Protein AF-A0A7J4K7Z0-F1 (afdb_monomer)

Foldseek 3Di:
DDPPVQLVVCCVVCVVLVRHSVNSVVQCVVLVVVVPRPVPQDPVNVVSSVVSVCCVSPPDAAALEDLLDPPSVVVQVVVCVVCVPHHYFYAYPPLQVLVVVCVVVVQWADDAFALDIHGRDDDDPVNCVSNVSCNPRPSVPRVHRRPVVNVCCCQCPRVVDDWDQDADPVACADPVRDRSPDIDD

Sequence (185 aa):
MEKQEAHKAIAKQLSGLGVDEDMAKHVISNLHLDKKILTEWTKDDLLAVARTLRIKTKPMMIAANKTDVPGAEKNVARIKEKYPHYHIVPCSAVSELSLREAAKHGFIEYVPGEKEFKEMKEFNEKQKAGLGYIRTHVLERFGSTGVQDVINHAVFELLKYKPIYPGGVGKLEDSNGNVIPDCFL

Mean predicted aligned error: 6.23 Å

Structure (mmCIF, N/CA/C/O backbone):
data_AF-A0A7J4K7Z0-F1
#
_entry.id   AF-A0A7J4K7Z0-F1
#
loop_
_atom_site.group_PDB
_atom_site.id
_atom_site.type_symbol
_atom_site.label_atom_id
_atom_site.label_alt_id
_atom_site.label_comp_id
_atom_site.label_asym_id
_atom_site.label_entity_id
_atom_site.label_seq_id
_atom_site.pdbx_PDB_ins_code
_atom_site.Cartn_x
_atom_site.Cartn_y
_atom_site.Cartn_z
_atom_site.occupancy
_atom_site.B_iso_or_equiv
_atom_site.auth_seq_id
_atom_site.auth_comp_id
_atom_site.auth_asym_id
_atom_site.auth_atom_id
_atom_site.pdbx_PDB_model_num
ATOM 1 N N . MET A 1 1 ? 26.210 -11.583 -39.222 1.00 43.00 1 MET A N 1
ATOM 2 C CA . MET A 1 1 ? 26.054 -11.432 -37.761 1.00 43.00 1 MET A CA 1
ATOM 3 C C . MET A 1 1 ? 24.577 -11.516 -37.469 1.00 43.00 1 MET A C 1
ATOM 5 O O . MET A 1 1 ? 23.843 -10.665 -37.959 1.00 43.00 1 MET A O 1
ATOM 9 N N . GLU A 1 2 ? 24.133 -12.572 -36.790 1.00 40.62 2 GLU A N 1
ATOM 10 C CA . GLU A 1 2 ? 22.746 -12.668 -36.336 1.00 40.62 2 GLU A CA 1
ATOM 11 C C . GLU A 1 2 ? 22.381 -11.370 -35.614 1.00 40.62 2 GLU A C 1
ATOM 13 O O . GLU A 1 2 ? 23.095 -10.939 -34.706 1.00 40.62 2 GLU A O 1
ATOM 18 N N . LYS A 1 3 ? 21.274 -10.740 -36.018 1.00 51.81 3 LYS A N 1
ATOM 19 C CA . LYS A 1 3 ? 20.532 -9.853 -35.125 1.00 51.81 3 LYS A CA 1
ATOM 20 C C . LYS A 1 3 ? 20.114 -10.734 -33.951 1.00 51.81 3 LYS A C 1
ATOM 22 O O . LYS A 1 3 ? 19.028 -11.301 -33.972 1.00 51.81 3 LYS A O 1
ATOM 27 N N . GLN A 1 4 ? 20.988 -10.917 -32.964 1.00 56.59 4 GLN A N 1
ATOM 28 C CA . GLN A 1 4 ? 20.560 -11.437 -31.680 1.00 56.59 4 GLN A CA 1
ATOM 29 C C . GLN A 1 4 ? 19.513 -10.448 -31.200 1.00 56.59 4 GLN A C 1
ATOM 31 O O . GLN A 1 4 ? 19.791 -9.271 -30.965 1.00 56.59 4 GLN A O 1
ATOM 36 N N . GLU A 1 5 ? 18.273 -10.907 -31.215 1.00 79.88 5 GLU A N 1
ATOM 37 C CA . GLU A 1 5 ? 17.123 -10.103 -30.877 1.00 79.88 5 GLU A CA 1
ATOM 38 C C . GLU A 1 5 ? 17.254 -9.720 -29.403 1.00 79.88 5 GLU A C 1
ATOM 40 O O . GLU A 1 5 ? 16.952 -10.509 -28.514 1.00 79.88 5 GLU A O 1
ATOM 45 N N . ALA A 1 6 ? 17.774 -8.514 -29.151 1.00 85.88 6 ALA A N 1
ATOM 46 C CA . ALA A 1 6 ? 18.098 -7.988 -27.824 1.00 85.88 6 ALA A CA 1
ATOM 47 C C . ALA A 1 6 ? 16.979 -8.233 -26.801 1.00 85.88 6 ALA A C 1
ATOM 49 O O . ALA A 1 6 ? 17.234 -8.613 -25.661 1.00 85.88 6 ALA A O 1
ATOM 50 N N . HIS A 1 7 ? 15.731 -8.072 -27.247 1.00 89.88 7 HIS A N 1
ATOM 51 C CA . HIS A 1 7 ? 14.537 -8.316 -26.448 1.00 89.88 7 HIS A CA 1
ATOM 52 C C . HIS A 1 7 ? 14.422 -9.775 -25.976 1.00 89.88 7 HIS A C 1
ATOM 54 O O . HIS A 1 7 ? 14.119 -9.990 -24.808 1.00 89.88 7 HIS A O 1
ATOM 60 N N . LYS A 1 8 ? 14.743 -10.767 -26.818 1.00 91.88 8 LYS A N 1
ATOM 61 C CA . LYS A 1 8 ? 14.733 -12.193 -26.447 1.00 91.88 8 LYS A CA 1
ATOM 62 C C . LYS A 1 8 ? 15.806 -12.529 -25.427 1.00 91.88 8 LYS A C 1
ATOM 64 O O . LYS A 1 8 ? 15.542 -13.247 -24.467 1.00 91.88 8 LYS A O 1
ATOM 69 N N . ALA A 1 9 ? 17.015 -11.996 -25.607 1.00 91.38 9 ALA A N 1
ATOM 70 C CA . ALA A 1 9 ? 18.104 -12.206 -24.655 1.00 91.38 9 ALA A CA 1
ATOM 71 C C . ALA A 1 9 ? 17.759 -11.618 -23.276 1.00 91.38 9 ALA A C 1
ATOM 73 O O . ALA A 1 9 ? 17.891 -12.304 -22.262 1.00 91.38 9 ALA A O 1
ATOM 74 N N . ILE A 1 10 ? 17.244 -10.384 -23.250 1.00 91.81 10 ILE A N 1
ATOM 75 C CA . ILE A 1 10 ? 16.821 -9.699 -22.023 1.00 91.81 10 ILE A CA 1
ATOM 76 C C . ILE A 1 10 ? 15.657 -10.437 -21.355 1.00 91.81 10 ILE A C 1
ATOM 78 O O . ILE A 1 10 ? 15.725 -10.701 -20.157 1.00 91.81 10 ILE A O 1
ATOM 82 N N . ALA A 1 11 ? 14.621 -10.813 -22.108 1.00 94.38 11 ALA A N 1
ATOM 83 C CA . ALA A 1 11 ? 13.480 -11.551 -21.574 1.00 94.38 11 ALA A CA 1
ATOM 84 C C . ALA A 1 11 ? 13.899 -12.914 -21.015 1.00 94.38 11 ALA A C 1
ATOM 86 O O . ALA A 1 11 ? 13.534 -13.261 -19.898 1.00 94.38 11 ALA A O 1
ATOM 87 N N . LYS A 1 12 ? 14.756 -13.659 -21.723 1.00 94.75 12 LYS A N 1
ATOM 88 C CA . LYS A 1 12 ? 15.282 -14.936 -21.229 1.00 94.75 12 LYS A CA 1
ATOM 89 C C . LYS A 1 12 ? 16.049 -14.758 -19.918 1.00 94.75 12 LYS A C 1
ATOM 91 O O . LYS A 1 12 ? 15.799 -15.494 -18.965 1.00 94.75 12 LYS A O 1
ATOM 96 N N . GLN A 1 13 ? 16.949 -13.777 -19.855 1.00 93.75 13 GLN A N 1
ATOM 97 C CA . GLN A 1 13 ? 17.782 -13.527 -18.677 1.00 93.75 13 GLN A CA 1
ATOM 98 C C . GLN A 1 13 ? 16.982 -12.993 -17.479 1.00 93.75 13 GLN A C 1
ATOM 100 O O . GLN A 1 13 ? 17.310 -13.311 -16.338 1.00 93.75 13 GLN A O 1
ATOM 105 N N . LEU A 1 14 ? 15.936 -12.199 -17.721 1.00 94.31 14 LEU A N 1
ATOM 106 C CA . LEU A 1 14 ? 15.116 -11.563 -16.684 1.00 94.31 14 LEU A CA 1
ATOM 107 C C . LEU A 1 14 ? 13.740 -12.224 -16.506 1.00 94.31 14 LEU A C 1
ATOM 109 O O . LEU A 1 14 ? 12.884 -11.684 -15.804 1.00 94.31 14 LEU A O 1
ATOM 113 N N . SER A 1 15 ? 13.536 -13.407 -17.084 1.00 94.31 15 SER A N 1
ATOM 114 C CA . SER A 1 15 ? 12.294 -14.185 -16.982 1.00 94.31 15 SER A CA 1
ATOM 115 C C . SER A 1 15 ? 11.910 -14.463 -15.527 1.00 94.31 15 SER A C 1
ATOM 117 O O . SER A 1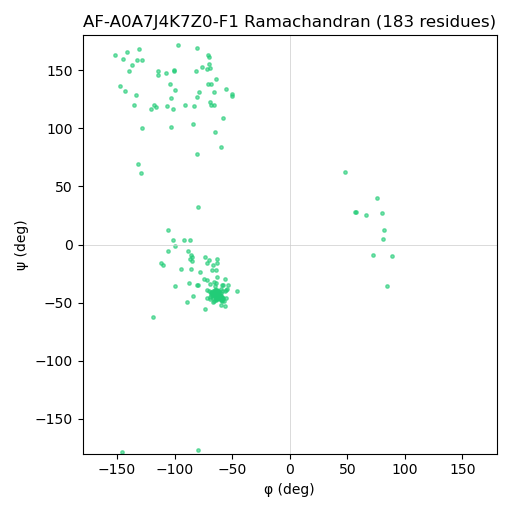 15 ? 10.757 -14.279 -15.144 1.00 94.31 15 SER A O 1
ATOM 119 N N . GLY A 1 16 ? 12.892 -14.773 -14.672 1.00 93.81 16 GLY A N 1
ATOM 120 C CA . GLY A 1 16 ? 12.694 -14.948 -13.226 1.00 93.81 16 GLY A CA 1
ATOM 121 C C . GLY A 1 16 ? 12.232 -13.686 -12.484 1.00 93.81 16 GLY A C 1
ATOM 122 O O . GLY A 1 16 ? 11.804 -13.765 -11.337 1.00 93.81 16 GLY A O 1
ATOM 123 N N . LEU A 1 17 ? 12.291 -12.516 -13.126 1.00 93.62 17 LEU A N 1
ATOM 124 C CA . LEU A 1 17 ? 11.774 -11.253 -12.599 1.00 93.62 17 LEU A CA 1
ATOM 125 C C . LEU A 1 17 ? 10.417 -10.867 -13.208 1.00 93.62 17 LEU A C 1
ATOM 127 O O . LEU A 1 17 ? 9.901 -9.799 -12.871 1.00 93.62 17 LEU A O 1
ATOM 131 N N . GLY A 1 18 ? 9.831 -11.721 -14.052 1.00 93.12 18 GLY A N 1
ATOM 132 C CA . GLY A 1 18 ? 8.556 -11.476 -14.728 1.00 93.12 18 GLY A CA 1
ATOM 133 C C . GLY A 1 18 ? 8.676 -10.577 -15.959 1.00 93.12 18 GLY A C 1
ATOM 134 O O . GLY A 1 18 ? 7.735 -9.857 -16.272 1.00 93.12 18 GLY A O 1
ATOM 135 N N . VAL A 1 19 ? 9.840 -10.558 -16.617 1.00 96.12 19 VAL A N 1
ATOM 136 C CA . VAL A 1 19 ? 10.020 -9.866 -17.902 1.00 96.12 19 VAL A CA 1
ATOM 137 C C . VAL A 1 19 ? 9.736 -10.843 -19.039 1.00 96.12 19 VAL A C 1
ATOM 139 O O . VAL A 1 19 ? 10.437 -11.844 -19.177 1.00 96.12 19 VAL A O 1
ATOM 142 N N . ASP A 1 20 ? 8.746 -10.526 -19.869 1.00 95.38 20 ASP A N 1
ATOM 143 C CA . ASP A 1 20 ? 8.463 -11.229 -21.123 1.00 95.38 20 ASP A CA 1
ATOM 144 C C . ASP A 1 20 ? 9.077 -10.511 -22.347 1.00 95.38 20 ASP A C 1
ATOM 146 O O . ASP A 1 20 ? 9.643 -9.413 -22.250 1.00 95.38 20 ASP A O 1
ATOM 150 N N . GLU A 1 21 ? 9.020 -11.167 -23.510 1.00 94.81 21 GLU A N 1
ATOM 151 C CA . GLU A 1 21 ? 9.599 -10.650 -24.758 1.00 94.81 21 GLU A CA 1
ATOM 152 C C . GLU A 1 21 ? 8.929 -9.351 -25.225 1.00 94.81 21 GLU A C 1
ATOM 154 O O . GLU A 1 21 ? 9.627 -8.430 -25.663 1.00 94.81 21 GLU A O 1
ATOM 159 N N . ASP A 1 22 ? 7.606 -9.243 -25.087 1.00 94.94 22 ASP A N 1
ATOM 160 C CA . ASP A 1 22 ? 6.839 -8.067 -25.504 1.00 94.94 22 ASP A CA 1
ATOM 161 C C . ASP A 1 22 ? 7.170 -6.850 -24.640 1.00 94.94 22 ASP A C 1
ATOM 163 O O . ASP A 1 22 ? 7.375 -5.745 -25.152 1.00 94.94 22 ASP A O 1
ATOM 167 N N . MET A 1 23 ? 7.317 -7.045 -23.330 1.00 94.69 23 MET A N 1
ATOM 168 C CA . MET A 1 23 ? 7.743 -6.023 -22.387 1.00 94.69 23 MET A CA 1
ATOM 169 C C . MET A 1 23 ? 9.159 -5.548 -22.702 1.00 94.69 23 MET A C 1
ATOM 171 O O . MET A 1 23 ? 9.393 -4.337 -22.765 1.00 94.69 23 MET A O 1
ATOM 175 N N . ALA A 1 24 ? 10.097 -6.472 -22.930 1.00 94.12 24 ALA A N 1
ATOM 176 C CA . ALA A 1 24 ? 11.465 -6.126 -23.302 1.00 94.12 24 ALA A CA 1
ATOM 177 C C . ALA A 1 24 ? 11.490 -5.328 -24.615 1.00 94.12 24 ALA A C 1
ATOM 179 O O . ALA A 1 24 ? 12.119 -4.272 -24.687 1.00 94.12 24 ALA A O 1
ATOM 180 N N . LYS A 1 25 ? 10.738 -5.767 -25.629 1.00 94.06 25 LYS A N 1
ATOM 181 C CA . LYS A 1 25 ? 10.613 -5.079 -26.918 1.00 94.06 25 LYS A CA 1
ATOM 182 C C . LYS A 1 25 ? 10.025 -3.674 -26.769 1.00 94.06 25 LYS A C 1
ATOM 184 O O . LYS A 1 25 ? 10.582 -2.721 -27.318 1.00 94.06 25 LYS A O 1
ATOM 189 N N . HIS A 1 26 ? 8.959 -3.521 -25.984 1.00 94.62 26 HIS A N 1
ATOM 190 C CA . HIS A 1 26 ? 8.349 -2.221 -25.705 1.00 94.62 26 HIS A CA 1
ATOM 191 C C . HIS A 1 26 ? 9.313 -1.261 -25.008 1.00 94.62 26 HIS A C 1
ATOM 193 O O . HIS A 1 26 ? 9.385 -0.093 -25.382 1.00 94.62 26 HIS A O 1
ATOM 199 N N . VAL A 1 27 ? 10.067 -1.726 -24.007 1.00 94.69 27 VAL A N 1
ATOM 200 C CA . VAL A 1 27 ? 11.031 -0.874 -23.294 1.00 94.69 27 VAL A CA 1
ATOM 201 C C . VAL A 1 27 ? 12.154 -0.410 -24.220 1.00 94.69 27 VAL A C 1
ATOM 203 O O . VAL A 1 27 ? 12.483 0.773 -24.215 1.00 94.69 27 VAL A O 1
ATOM 206 N N . ILE A 1 28 ? 12.701 -1.304 -25.046 1.00 92.88 28 ILE A N 1
ATOM 207 C CA . ILE A 1 28 ? 13.755 -0.968 -26.017 1.00 92.88 28 ILE A CA 1
ATOM 208 C C . ILE A 1 28 ? 13.273 0.097 -27.005 1.00 92.88 28 ILE A C 1
ATOM 210 O O . ILE A 1 28 ? 13.978 1.077 -27.240 1.00 92.88 28 ILE A O 1
ATOM 214 N N . SER A 1 29 ? 12.064 -0.073 -27.546 1.00 92.75 29 SER A N 1
ATOM 215 C CA . SER A 1 29 ? 11.476 0.874 -28.498 1.00 92.75 29 SER A CA 1
ATOM 216 C C . SER A 1 29 ? 11.183 2.237 -27.858 1.00 92.75 29 SER A C 1
ATOM 218 O O . SER A 1 29 ? 11.529 3.272 -28.427 1.00 92.75 29 SER A O 1
ATOM 220 N N . ASN A 1 30 ? 10.637 2.252 -26.636 1.00 93.75 30 ASN A N 1
ATOM 221 C CA . ASN A 1 30 ? 10.354 3.484 -25.891 1.00 93.75 30 ASN A CA 1
ATOM 222 C C . ASN A 1 30 ? 11.620 4.285 -25.551 1.00 93.75 30 ASN A C 1
ATOM 224 O O . ASN A 1 30 ? 11.552 5.501 -25.410 1.00 93.75 30 ASN A O 1
ATOM 228 N N . LEU A 1 31 ? 12.764 3.612 -25.408 1.00 93.25 31 LEU A N 1
ATOM 229 C CA . LEU A 1 31 ? 14.067 4.241 -25.174 1.00 93.25 31 LEU A CA 1
ATOM 230 C C . LEU A 1 31 ? 14.835 4.527 -26.476 1.00 93.25 31 LEU A C 1
ATOM 232 O O . LEU A 1 31 ? 15.972 4.989 -26.422 1.00 93.25 31 LEU A O 1
ATOM 236 N N . HIS A 1 32 ? 14.232 4.259 -27.640 1.00 90.75 32 HIS A N 1
ATOM 237 C CA . HIS A 1 32 ? 14.831 4.432 -28.969 1.00 90.75 32 HIS A CA 1
ATOM 238 C C . HIS A 1 32 ? 16.148 3.664 -29.174 1.00 90.75 32 HIS A C 1
ATOM 240 O O . HIS A 1 32 ? 17.009 4.067 -29.961 1.00 90.75 32 HIS A O 1
ATOM 246 N N . LEU A 1 33 ? 16.315 2.551 -28.456 1.00 88.81 33 LEU A N 1
ATOM 247 C CA . LEU A 1 33 ? 17.506 1.703 -28.521 1.00 88.81 33 LEU A CA 1
ATOM 248 C C . LEU A 1 33 ? 17.448 0.681 -29.660 1.00 88.81 33 LEU A C 1
ATOM 250 O O . LEU A 1 33 ? 18.458 0.067 -29.987 1.00 88.81 33 LEU A O 1
ATOM 254 N N . ASP A 1 34 ? 16.286 0.531 -30.291 1.00 83.81 34 ASP A N 1
ATOM 255 C CA . ASP A 1 34 ? 16.061 -0.250 -31.509 1.00 83.81 34 ASP A CA 1
ATOM 256 C C . ASP A 1 34 ? 16.823 0.298 -32.726 1.00 83.81 34 ASP A C 1
ATOM 258 O O . ASP A 1 34 ? 17.095 -0.440 -33.673 1.00 83.81 34 ASP A O 1
ATOM 262 N N . LYS A 1 35 ? 17.195 1.583 -32.686 1.00 82.19 35 LYS A N 1
ATOM 263 C CA . LYS A 1 35 ? 17.982 2.262 -33.725 1.00 82.19 35 LYS A CA 1
ATOM 264 C C . LYS A 1 35 ? 19.494 2.073 -33.573 1.00 82.19 35 LYS A C 1
ATOM 266 O O . LYS A 1 35 ? 20.224 2.388 -34.508 1.00 82.19 35 LYS A O 1
ATOM 271 N N . LYS A 1 36 ? 19.953 1.591 -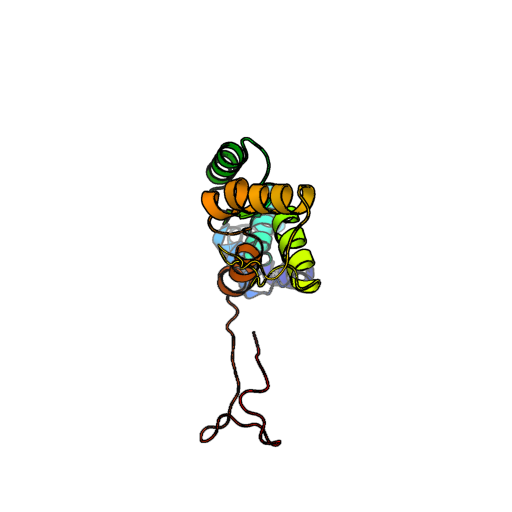32.415 1.00 80.75 36 LYS A N 1
ATOM 272 C CA . LYS A 1 36 ? 21.367 1.334 -32.112 1.00 80.75 36 LYS A CA 1
ATOM 273 C C . LYS A 1 36 ? 21.667 -0.154 -32.260 1.00 80.75 36 LYS A C 1
ATOM 275 O O . LYS A 1 36 ? 20.810 -0.996 -31.981 1.00 80.75 36 LYS A O 1
ATOM 280 N N . ILE A 1 37 ? 22.894 -0.505 -32.631 1.00 83.75 37 ILE A N 1
ATOM 281 C CA . ILE A 1 37 ? 23.337 -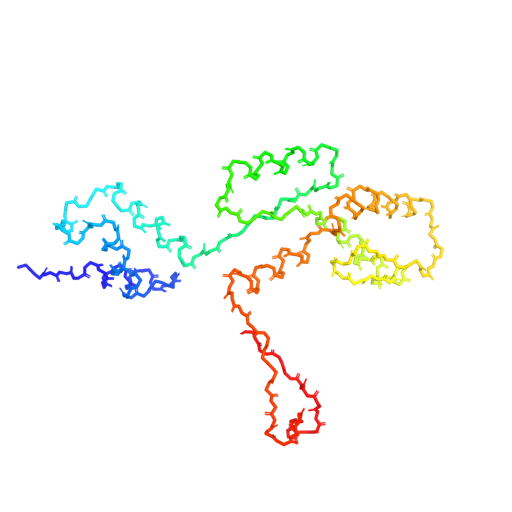1.900 -32.486 1.00 83.75 37 ILE A CA 1
ATOM 282 C C . ILE A 1 37 ? 23.654 -2.193 -31.014 1.00 83.75 37 ILE A C 1
ATOM 284 O O . ILE A 1 37 ? 24.025 -1.305 -30.253 1.00 83.75 37 ILE A O 1
ATOM 288 N N . LEU A 1 38 ? 23.520 -3.454 -30.596 1.00 81.44 38 LEU A N 1
ATOM 289 C CA . LEU A 1 38 ? 23.696 -3.868 -29.194 1.00 81.44 38 LEU A CA 1
ATOM 290 C C . LEU A 1 38 ? 25.034 -3.432 -28.574 1.00 81.44 38 LEU A C 1
ATOM 292 O O . LEU A 1 38 ? 25.091 -3.104 -27.395 1.00 81.44 38 LEU A O 1
ATOM 296 N N . THR A 1 39 ? 26.107 -3.407 -29.362 1.00 85.12 39 THR A N 1
ATOM 297 C CA . THR A 1 39 ? 27.449 -3.005 -28.913 1.00 85.12 39 THR A CA 1
ATOM 298 C C . THR A 1 39 ? 27.588 -1.504 -28.645 1.00 85.12 39 THR A C 1
ATOM 300 O O . THR A 1 39 ? 28.550 -1.099 -28.003 1.00 85.12 39 THR A O 1
ATOM 303 N N . GLU A 1 40 ? 26.653 -0.678 -29.120 1.00 88.56 40 GLU A N 1
ATOM 304 C CA . GLU A 1 40 ? 26.626 0.776 -28.885 1.00 88.56 40 GLU A CA 1
ATOM 305 C C . GLU A 1 40 ? 25.873 1.159 -27.607 1.00 88.56 40 GLU A C 1
ATOM 307 O O . GLU A 1 40 ? 25.828 2.335 -27.242 1.00 88.56 40 GLU A O 1
ATOM 312 N N . TRP A 1 41 ? 25.250 0.193 -26.929 1.00 91.62 41 TRP A N 1
ATOM 313 C CA . TRP A 1 41 ? 24.525 0.467 -25.698 1.00 91.62 41 TRP A CA 1
ATOM 314 C C . TRP A 1 41 ? 25.499 0.843 -24.589 1.00 91.62 41 TRP A C 1
ATOM 316 O O . TRP A 1 41 ? 26.379 0.077 -24.193 1.00 91.62 41 TRP A O 1
ATOM 326 N N . THR A 1 42 ? 25.312 2.043 -24.064 1.00 94.00 42 THR A N 1
ATOM 327 C CA . THR A 1 42 ? 26.105 2.560 -22.956 1.00 94.00 42 THR A CA 1
ATOM 328 C C . THR A 1 42 ? 25.607 2.004 -21.621 1.00 94.00 42 THR A C 1
ATOM 330 O O . THR A 1 42 ? 24.524 1.422 -21.512 1.00 94.00 42 THR A O 1
ATOM 333 N N . LYS A 1 43 ? 26.383 2.223 -20.553 1.00 95.00 43 LYS A N 1
ATOM 334 C CA . LYS A 1 43 ? 25.932 1.915 -19.186 1.00 95.00 43 LYS A CA 1
ATOM 335 C C . LYS A 1 43 ? 24.646 2.661 -18.822 1.00 95.00 43 LYS A C 1
ATOM 337 O O . LYS A 1 43 ? 23.810 2.096 -18.123 1.00 95.00 43 LYS A O 1
ATOM 342 N N . ASP A 1 44 ? 24.477 3.882 -19.321 1.00 95.69 44 ASP A N 1
ATOM 343 C CA . ASP A 1 44 ? 23.283 4.686 -19.069 1.00 95.69 44 ASP A CA 1
ATOM 344 C C . ASP A 1 44 ? 22.066 4.138 -19.821 1.00 95.69 44 ASP A C 1
ATOM 346 O O . ASP A 1 44 ? 20.981 4.055 -19.243 1.00 95.69 44 ASP A O 1
ATOM 350 N N . ASP A 1 45 ? 22.251 3.667 -21.060 1.00 94.00 45 ASP A N 1
ATOM 351 C CA . ASP A 1 45 ? 21.199 2.985 -21.827 1.00 94.00 45 ASP A CA 1
ATOM 352 C C . ASP A 1 45 ? 20.733 1.711 -21.095 1.00 94.00 45 ASP A C 1
ATOM 354 O O . ASP A 1 45 ? 19.536 1.495 -20.883 1.00 94.00 45 ASP A O 1
ATOM 358 N N . LEU A 1 46 ? 21.680 0.891 -20.624 1.00 93.31 46 LEU A N 1
ATOM 359 C CA . LEU A 1 46 ? 21.388 -0.319 -19.848 1.00 93.31 46 LEU A CA 1
ATOM 360 C C . LEU A 1 46 ? 20.685 -0.000 -18.523 1.00 93.31 46 LEU A C 1
ATOM 362 O O . LEU A 1 46 ? 19.731 -0.685 -18.144 1.00 93.31 46 LEU A O 1
ATOM 366 N N . LEU A 1 47 ? 21.117 1.052 -17.824 1.00 96.12 47 LEU A N 1
ATOM 367 C CA . LEU A 1 47 ? 20.485 1.502 -16.587 1.00 96.12 47 LEU A CA 1
ATOM 368 C C . LEU A 1 47 ? 19.055 1.998 -16.836 1.00 96.12 47 LEU A C 1
ATOM 370 O O . LEU A 1 47 ? 18.162 1.711 -16.035 1.00 96.12 47 LEU A O 1
ATOM 374 N N . ALA A 1 48 ? 18.812 2.700 -17.945 1.00 96.06 48 ALA A N 1
ATOM 375 C CA . ALA A 1 48 ? 17.481 3.149 -18.336 1.00 96.06 48 ALA A CA 1
ATOM 376 C C . ALA A 1 48 ? 16.548 1.963 -18.628 1.00 96.06 48 ALA A C 1
ATOM 378 O O . ALA A 1 48 ? 15.415 1.939 -18.131 1.00 96.06 48 ALA A O 1
ATOM 379 N N . VAL A 1 49 ? 17.031 0.943 -19.346 1.00 94.69 49 VAL A N 1
ATOM 380 C CA . VAL A 1 49 ? 16.290 -0.307 -19.591 1.00 94.69 49 VAL A CA 1
ATOM 381 C C . VAL A 1 49 ? 15.963 -1.001 -18.270 1.00 94.69 49 VAL A C 1
ATOM 383 O O . VAL A 1 49 ? 14.793 -1.276 -17.995 1.00 94.69 49 VAL A O 1
ATOM 386 N N . ALA A 1 50 ? 16.963 -1.213 -17.410 1.00 94.88 50 ALA A N 1
ATOM 387 C CA . ALA A 1 50 ? 16.784 -1.866 -16.116 1.00 94.88 50 ALA A CA 1
ATOM 388 C C . ALA A 1 50 ? 15.790 -1.110 -15.220 1.00 94.88 50 ALA A C 1
ATOM 390 O O . ALA A 1 50 ? 14.892 -1.711 -14.626 1.00 94.88 50 ALA A O 1
ATOM 391 N N . ARG A 1 51 ? 15.895 0.223 -15.154 1.00 95.12 51 ARG A N 1
ATOM 392 C CA . ARG A 1 51 ? 14.986 1.068 -14.371 1.00 95.12 51 ARG A CA 1
ATOM 393 C C . ARG A 1 51 ? 13.552 0.970 -14.884 1.00 95.12 51 ARG A C 1
ATOM 395 O O . ARG A 1 51 ? 12.637 0.857 -14.069 1.00 95.12 51 ARG A O 1
ATOM 402 N N . THR A 1 52 ? 13.362 0.989 -16.200 1.00 95.06 52 THR A N 1
ATOM 403 C CA . THR A 1 52 ? 12.035 0.932 -16.827 1.00 95.06 52 THR A CA 1
ATOM 404 C C . THR A 1 52 ? 11.383 -0.436 -16.632 1.00 95.06 52 THR A C 1
ATOM 406 O O . THR A 1 52 ? 10.224 -0.509 -16.219 1.00 95.06 52 THR A O 1
ATOM 409 N N . LEU A 1 53 ? 12.135 -1.523 -16.834 1.00 95.62 53 LEU A N 1
ATOM 410 C CA . LEU A 1 53 ? 11.661 -2.885 -16.571 1.00 95.62 53 LEU A CA 1
ATOM 411 C C . LEU A 1 53 ? 11.317 -3.088 -15.096 1.00 95.62 53 LEU A C 1
ATOM 413 O O . LEU A 1 53 ? 10.276 -3.662 -14.783 1.00 95.62 53 LEU A O 1
ATOM 417 N N . ARG A 1 54 ? 12.130 -2.561 -14.173 1.00 94.38 54 ARG A N 1
ATOM 418 C CA . ARG A 1 54 ? 11.838 -2.626 -12.737 1.00 94.38 54 ARG A CA 1
ATOM 419 C C . ARG A 1 54 ? 10.543 -1.898 -12.393 1.00 94.38 54 ARG A C 1
ATOM 421 O O . ARG A 1 54 ? 9.751 -2.444 -11.641 1.00 94.38 54 ARG A O 1
ATOM 428 N N . ILE A 1 55 ? 10.295 -0.701 -12.933 1.00 91.75 55 ILE A N 1
ATOM 429 C CA . ILE A 1 55 ? 9.037 0.032 -12.682 1.00 91.75 55 ILE A CA 1
ATOM 430 C C . ILE A 1 55 ? 7.822 -0.779 -13.154 1.00 91.75 55 ILE A C 1
ATOM 432 O O . ILE A 1 55 ? 6.822 -0.826 -12.446 1.00 91.75 55 ILE A O 1
ATOM 436 N N . LYS A 1 56 ? 7.916 -1.433 -14.319 1.00 91.12 56 LYS A N 1
ATOM 437 C CA . LYS A 1 56 ? 6.822 -2.240 -14.882 1.00 91.12 56 LYS A CA 1
ATOM 438 C C . LYS A 1 56 ? 6.583 -3.548 -14.128 1.00 91.12 56 LYS A C 1
ATOM 440 O O . LYS A 1 56 ? 5.444 -3.882 -13.840 1.00 91.12 56 LYS A O 1
ATOM 445 N N . THR A 1 57 ? 7.646 -4.284 -13.816 1.00 93.44 57 THR A N 1
ATOM 446 C CA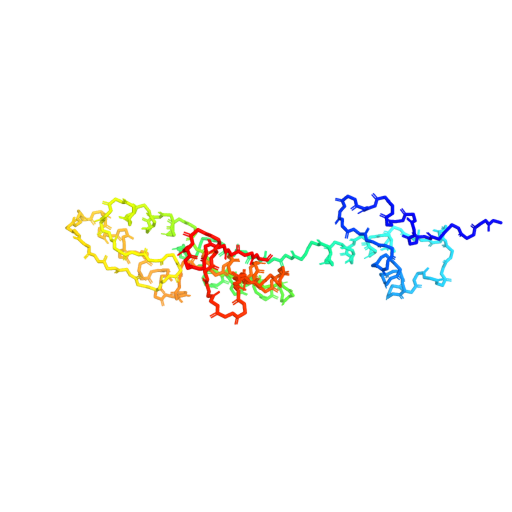 . THR A 1 57 ? 7.553 -5.623 -13.200 1.00 93.44 57 THR A CA 1
ATOM 447 C C . THR A 1 57 ? 7.450 -5.602 -11.681 1.00 93.44 57 THR A C 1
ATOM 449 O O . THR A 1 57 ? 7.074 -6.605 -11.073 1.00 93.44 57 THR A O 1
ATOM 452 N N . LYS A 1 58 ? 7.867 -4.503 -11.050 1.00 92.88 58 LYS A N 1
ATOM 453 C CA . LYS A 1 58 ? 7.858 -4.295 -9.600 1.00 92.88 58 LYS A CA 1
ATOM 454 C C . LYS A 1 58 ? 7.243 -2.927 -9.322 1.00 92.88 58 LYS A C 1
ATOM 456 O O . LYS A 1 58 ? 7.959 -1.992 -8.941 1.00 92.88 58 LYS A O 1
ATOM 461 N N . PRO A 1 59 ? 5.932 -2.777 -9.564 1.00 91.94 59 PRO A N 1
ATOM 462 C CA . PRO A 1 59 ? 5.241 -1.568 -9.169 1.00 91.94 59 PRO A CA 1
ATOM 463 C C . PRO A 1 59 ? 5.290 -1.481 -7.628 1.00 91.94 59 PRO A C 1
ATOM 465 O O . PRO A 1 59 ? 5.263 -2.495 -6.931 1.00 91.94 59 PRO A O 1
ATOM 468 N N . MET A 1 60 ? 5.450 -0.272 -7.083 1.00 93.50 60 MET A N 1
ATOM 469 C CA . MET A 1 60 ? 5.683 -0.054 -5.649 1.00 93.50 60 MET A CA 1
ATOM 470 C C . MET A 1 60 ? 4.863 1.119 -5.123 1.00 93.50 60 MET A C 1
ATOM 472 O O . MET A 1 60 ? 4.557 2.059 -5.855 1.00 93.50 60 MET A O 1
ATOM 476 N N . MET A 1 61 ? 4.588 1.083 -3.825 1.00 95.81 61 MET A N 1
ATOM 477 C CA . MET A 1 61 ? 4.038 2.190 -3.051 1.00 95.81 61 MET A CA 1
ATOM 478 C C . MET A 1 61 ? 4.862 2.394 -1.785 1.00 95.81 61 MET A C 1
ATOM 480 O O . MET A 1 61 ? 5.693 1.557 -1.427 1.00 95.81 61 MET A O 1
ATOM 484 N N . ILE A 1 62 ? 4.629 3.509 -1.103 1.00 96.94 62 ILE A N 1
ATOM 485 C CA . ILE A 1 62 ? 5.351 3.873 0.110 1.00 96.94 62 ILE A CA 1
ATOM 486 C C . ILE A 1 62 ? 4.368 3.910 1.278 1.00 96.94 62 ILE A C 1
ATOM 488 O O . ILE A 1 62 ? 3.453 4.729 1.316 1.00 96.94 62 ILE A O 1
ATOM 492 N N . ALA A 1 63 ? 4.610 3.054 2.264 1.00 97.75 63 ALA A N 1
ATOM 493 C CA . ALA A 1 63 ? 4.008 3.167 3.583 1.00 97.75 63 ALA A CA 1
ATOM 494 C C . ALA A 1 63 ? 4.850 4.143 4.423 1.00 97.75 63 ALA A C 1
ATOM 496 O O . ALA A 1 63 ? 5.954 3.812 4.862 1.00 97.75 63 ALA A O 1
ATOM 497 N N . ALA A 1 64 ? 4.364 5.369 4.613 1.00 97.25 64 ALA A N 1
ATOM 498 C CA . ALA A 1 64 ? 5.029 6.384 5.425 1.00 97.25 64 ALA A CA 1
ATOM 499 C C . ALA A 1 64 ? 4.737 6.129 6.912 1.00 97.25 64 ALA A C 1
ATOM 501 O O . ALA A 1 64 ? 3.877 6.772 7.510 1.00 97.25 64 ALA A O 1
ATOM 502 N N . ASN A 1 65 ? 5.444 5.142 7.468 1.00 97.69 65 ASN A N 1
ATOM 503 C CA . ASN A 1 65 ? 5.239 4.650 8.827 1.00 97.69 65 ASN A CA 1
ATOM 504 C C . ASN A 1 65 ? 5.686 5.657 9.908 1.00 97.69 65 ASN A C 1
ATOM 506 O O . ASN A 1 65 ? 6.545 6.506 9.657 1.00 97.69 65 ASN A O 1
ATOM 510 N N . LYS A 1 66 ? 5.187 5.455 11.135 1.00 95.81 66 LYS A N 1
ATOM 511 C CA . LYS A 1 66 ? 5.394 6.271 12.344 1.00 95.81 66 LYS A CA 1
ATOM 512 C C . LYS A 1 66 ? 4.598 7.575 12.363 1.00 95.81 66 LYS A C 1
ATOM 514 O O . LYS A 1 66 ? 5.114 8.608 12.782 1.00 95.81 66 LYS A O 1
ATOM 519 N N . THR A 1 67 ? 3.350 7.562 11.908 1.00 95.44 67 THR A N 1
ATOM 520 C CA . THR A 1 67 ? 2.496 8.762 11.959 1.00 95.44 67 THR A CA 1
ATOM 521 C C . THR A 1 67 ? 2.048 9.159 13.362 1.00 95.44 67 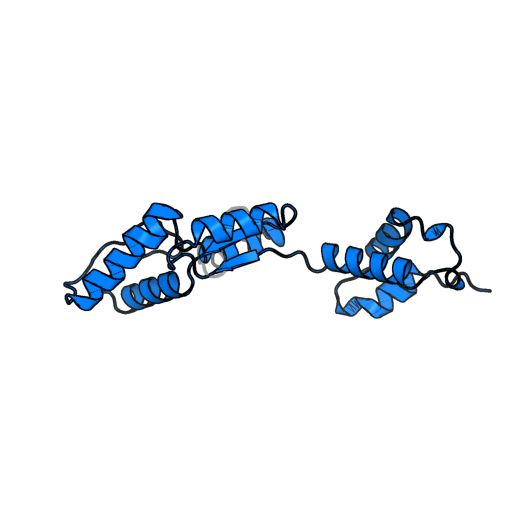THR A C 1
ATOM 523 O O . THR A 1 67 ? 1.606 10.285 13.563 1.00 95.44 67 THR A O 1
ATOM 526 N N . ASP A 1 68 ? 2.232 8.272 14.336 1.00 93.88 68 ASP A N 1
ATOM 527 C CA . ASP A 1 68 ? 2.005 8.508 15.759 1.00 93.88 68 ASP A CA 1
ATOM 528 C C . ASP A 1 68 ? 2.984 9.519 16.378 1.00 93.88 68 ASP A C 1
ATOM 530 O O . ASP A 1 68 ? 2.657 10.128 17.392 1.00 93.88 68 ASP A O 1
ATOM 534 N N . VAL A 1 69 ? 4.162 9.759 15.784 1.00 93.88 69 VAL A N 1
ATOM 535 C CA . VAL A 1 69 ? 5.157 10.656 16.396 1.00 93.88 69 VAL A CA 1
ATOM 536 C C . VAL A 1 69 ? 4.866 12.143 16.136 1.00 93.88 69 VAL A C 1
ATOM 538 O O . VAL A 1 69 ? 4.384 12.518 15.059 1.00 93.88 69 VAL A O 1
ATOM 541 N N . PRO A 1 70 ? 5.234 13.048 17.066 1.00 92.56 70 PRO A N 1
ATOM 542 C CA . PRO A 1 70 ? 5.104 14.486 16.852 1.00 92.56 70 PRO A CA 1
ATOM 543 C C . PRO A 1 70 ? 5.811 14.963 15.575 1.00 92.56 70 PRO A C 1
ATOM 545 O O . PRO A 1 70 ? 6.960 14.616 15.305 1.00 92.56 70 PRO A O 1
ATOM 548 N N . GLY A 1 71 ? 5.125 15.793 14.786 1.00 92.00 71 GLY A N 1
ATOM 549 C CA . GLY A 1 71 ? 5.657 16.341 13.533 1.00 92.00 71 GLY A CA 1
ATOM 550 C C . GLY A 1 71 ? 5.574 15.401 12.324 1.00 92.00 71 GLY A C 1
ATOM 551 O O . GLY A 1 71 ? 6.057 15.770 11.250 1.00 92.00 71 GLY A O 1
ATOM 552 N N . ALA A 1 72 ? 4.948 14.225 12.455 1.00 93.56 72 ALA A N 1
ATOM 553 C CA . ALA A 1 72 ? 4.788 13.281 11.351 1.00 93.56 72 ALA A CA 1
ATOM 554 C C . ALA A 1 72 ? 4.103 13.889 10.117 1.00 93.56 72 ALA A C 1
ATOM 556 O O . ALA A 1 72 ? 4.557 13.640 9.005 1.00 93.56 72 ALA A O 1
ATOM 557 N N . GLU A 1 73 ? 3.092 14.744 10.283 1.00 92.31 73 GLU A N 1
ATOM 558 C CA . GLU A 1 73 ? 2.386 15.395 9.165 1.00 92.31 73 GLU A CA 1
ATOM 559 C C . GLU A 1 73 ? 3.332 16.157 8.228 1.00 92.31 73 GLU A C 1
ATOM 561 O O . GLU A 1 73 ? 3.289 15.979 7.010 1.00 92.31 73 GLU A O 1
ATOM 566 N N . LYS A 1 74 ? 4.261 16.941 8.794 1.00 95.56 74 LYS A N 1
ATOM 567 C CA . LYS A 1 74 ? 5.267 17.684 8.017 1.00 95.56 74 LYS A CA 1
ATOM 568 C C . LYS A 1 74 ? 6.209 16.738 7.274 1.00 95.56 74 LYS A C 1
ATOM 570 O O . LYS A 1 74 ? 6.584 16.994 6.132 1.00 95.56 74 LYS A O 1
ATOM 575 N N . ASN A 1 75 ? 6.585 15.629 7.911 1.00 95.06 75 ASN A N 1
ATOM 576 C CA . ASN A 1 75 ? 7.441 14.621 7.290 1.00 95.06 75 ASN A CA 1
ATOM 577 C C . ASN A 1 75 ? 6.725 13.899 6.144 1.00 95.06 75 ASN A C 1
ATOM 579 O O . ASN A 1 75 ? 7.325 13.711 5.087 1.00 95.06 75 ASN A O 1
ATOM 583 N N . VAL A 1 76 ? 5.452 13.543 6.326 1.00 95.56 76 VAL A N 1
ATOM 584 C CA . VAL A 1 76 ? 4.615 12.934 5.286 1.00 95.56 76 VAL A CA 1
ATOM 585 C C . VAL A 1 76 ? 4.467 13.887 4.101 1.00 95.56 76 VAL A C 1
ATOM 587 O O . VAL A 1 76 ? 4.682 13.462 2.967 1.00 95.56 76 VAL A O 1
ATOM 590 N N . ALA A 1 77 ? 4.177 15.170 4.344 1.00 95.81 77 ALA A N 1
ATOM 591 C CA . ALA A 1 77 ? 4.087 16.185 3.292 1.00 95.81 77 ALA A CA 1
ATOM 592 C C . ALA A 1 77 ? 5.392 16.281 2.483 1.00 95.81 77 ALA A C 1
ATOM 594 O O . ALA A 1 77 ? 5.376 16.144 1.261 1.00 95.81 77 ALA A O 1
ATOM 595 N N . ARG A 1 78 ? 6.543 16.361 3.162 1.00 96.88 78 ARG A N 1
ATOM 596 C CA . ARG A 1 78 ? 7.863 16.395 2.513 1.00 96.88 78 ARG A CA 1
ATOM 597 C C . ARG A 1 78 ? 8.153 15.152 1.663 1.00 96.88 78 ARG A C 1
ATOM 599 O O . ARG A 1 78 ? 8.782 15.257 0.613 1.00 96.88 78 ARG A O 1
ATOM 606 N N . ILE A 1 79 ? 7.738 13.962 2.107 1.00 96.00 79 ILE A N 1
ATOM 607 C CA . ILE A 1 79 ? 7.913 12.720 1.331 1.00 96.00 79 ILE A CA 1
ATOM 608 C C . ILE A 1 7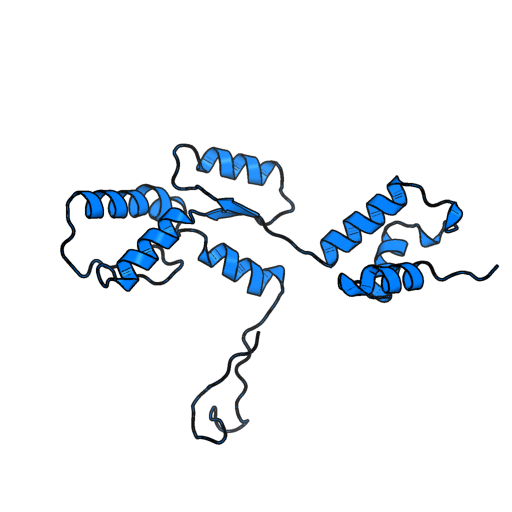9 ? 7.020 12.745 0.085 1.00 96.00 79 ILE A C 1
ATOM 610 O O . ILE A 1 79 ? 7.492 12.377 -0.989 1.00 96.00 79 ILE A O 1
ATOM 614 N N . LYS A 1 80 ? 5.774 13.221 0.208 1.00 95.94 80 LYS A N 1
ATOM 615 C CA . LYS A 1 80 ? 4.846 13.387 -0.923 1.00 95.94 80 LYS A CA 1
ATOM 616 C C . LYS A 1 80 ? 5.382 14.354 -1.974 1.00 95.94 80 LYS A C 1
ATOM 618 O O . LYS A 1 80 ? 5.355 14.028 -3.155 1.00 95.94 80 LYS A O 1
ATOM 623 N N . GLU A 1 81 ? 5.946 15.481 -1.551 1.00 96.88 81 GLU A N 1
ATOM 624 C CA . GLU A 1 81 ? 6.579 16.451 -2.453 1.00 96.88 81 GLU A CA 1
ATOM 625 C C . GLU A 1 81 ? 7.825 15.885 -3.145 1.00 96.88 81 GLU A C 1
ATOM 627 O O . GLU A 1 81 ? 8.029 16.098 -4.338 1.00 96.88 81 GLU A O 1
ATOM 632 N N . LYS A 1 82 ? 8.661 15.136 -2.415 1.00 97.00 82 LYS A N 1
ATOM 633 C CA . LYS A 1 82 ? 9.903 14.568 -2.959 1.00 97.00 82 LYS A CA 1
ATOM 634 C C . LYS A 1 82 ? 9.657 13.418 -3.940 1.00 97.00 82 LYS A C 1
ATOM 636 O O . LYS A 1 82 ? 10.470 13.193 -4.836 1.00 97.00 82 LYS A O 1
ATOM 641 N N . TYR A 1 83 ? 8.572 12.670 -3.757 1.00 95.25 83 TYR A N 1
ATOM 642 C CA . TYR A 1 83 ? 8.278 11.455 -4.514 1.00 95.25 83 TYR A CA 1
ATOM 643 C C . TYR A 1 83 ? 6.854 11.469 -5.095 1.00 95.25 83 TYR A C 1
ATOM 645 O O . TYR A 1 83 ? 6.071 10.563 -4.809 1.00 95.25 83 TYR A O 1
ATOM 653 N N . PRO A 1 84 ? 6.523 12.438 -5.967 1.00 94.38 84 PRO A N 1
ATOM 654 C CA . PRO A 1 84 ? 5.156 12.640 -6.456 1.00 94.38 84 PRO A CA 1
ATOM 655 C C . PRO A 1 84 ? 4.641 11.485 -7.329 1.00 94.38 84 PRO A C 1
ATOM 657 O O . PRO A 1 84 ? 3.443 11.350 -7.545 1.00 94.38 84 PRO A O 1
ATOM 660 N N . HIS A 1 85 ? 5.544 10.645 -7.842 1.00 91.38 85 HIS A N 1
ATOM 661 C CA . HIS A 1 85 ? 5.208 9.501 -8.694 1.00 91.38 85 HIS A CA 1
ATOM 662 C C . HIS A 1 85 ? 4.863 8.225 -7.916 1.00 91.38 85 HIS A C 1
ATOM 664 O O . HIS A 1 85 ? 4.455 7.243 -8.531 1.00 91.38 85 HIS A O 1
ATOM 670 N N . TYR A 1 86 ? 5.062 8.206 -6.596 1.00 93.50 86 TYR A N 1
ATOM 671 C CA . TYR A 1 86 ? 4.695 7.070 -5.759 1.00 93.50 86 TYR A CA 1
ATOM 672 C C . TYR A 1 86 ? 3.420 7.380 -4.990 1.00 93.50 86 TYR A C 1
ATOM 674 O O . TYR A 1 86 ? 3.265 8.459 -4.420 1.00 93.50 86 TYR A O 1
ATOM 682 N N . HIS A 1 87 ? 2.530 6.395 -4.911 1.00 95.00 87 HIS A N 1
ATOM 683 C CA . HIS A 1 87 ? 1.436 6.464 -3.959 1.00 95.00 87 HIS A CA 1
ATOM 684 C C . HIS A 1 87 ? 2.004 6.322 -2.540 1.00 95.00 87 HIS A C 1
ATOM 686 O O . HIS A 1 87 ? 2.708 5.354 -2.240 1.00 95.00 87 HIS A O 1
ATOM 692 N N . ILE A 1 88 ? 1.743 7.313 -1.687 1.00 96.81 88 ILE A N 1
ATOM 693 C CA . ILE A 1 88 ? 2.275 7.382 -0.324 1.00 96.81 88 ILE A CA 1
ATOM 694 C C . ILE A 1 88 ? 1.112 7.410 0.658 1.00 96.81 88 ILE A C 1
ATOM 696 O O . ILE A 1 88 ? 0.353 8.383 0.700 1.00 96.81 88 ILE A O 1
ATOM 700 N N . VAL A 1 89 ? 1.033 6.373 1.487 1.00 96.81 89 VAL A N 1
ATOM 701 C CA . VAL A 1 89 ? 0.011 6.232 2.525 1.00 96.81 89 VAL A CA 1
ATOM 702 C C . VAL A 1 89 ? 0.656 6.483 3.891 1.00 96.81 89 VAL A C 1
ATOM 704 O O . VAL A 1 89 ? 1.599 5.769 4.247 1.00 96.81 89 VAL A O 1
ATOM 707 N N . PRO A 1 90 ? 0.214 7.503 4.649 1.00 96.88 90 PRO A N 1
ATOM 708 C CA . PRO A 1 90 ? 0.641 7.695 6.033 1.00 96.88 90 PRO A CA 1
ATOM 709 C C . PRO A 1 90 ? 0.134 6.533 6.889 1.00 96.88 90 PRO A C 1
ATOM 711 O O . PRO A 1 90 ? -1.044 6.205 6.807 1.00 96.88 90 PRO A O 1
ATOM 714 N N . CYS A 1 91 ? 0.991 5.915 7.705 1.00 97.62 91 CYS A N 1
ATOM 715 C CA . CYS A 1 91 ? 0.553 4.839 8.591 1.00 97.62 91 CYS A CA 1
ATOM 716 C C . CYS A 1 91 ? 1.273 4.795 9.948 1.00 97.62 91 CYS A C 1
ATOM 718 O O . CYS A 1 91 ? 2.383 5.304 10.117 1.00 97.62 91 CYS A O 1
ATOM 720 N N . SER A 1 92 ? 0.644 4.137 10.921 1.00 97.88 92 SER A N 1
ATOM 721 C CA . SER A 1 92 ? 1.251 3.776 12.199 1.00 97.88 92 SER A CA 1
ATOM 722 C C . SER A 1 92 ? 1.045 2.290 12.480 1.00 97.88 92 SER A C 1
ATOM 724 O O . SER A 1 92 ? -0.008 1.846 12.943 1.00 97.88 92 SER A O 1
ATOM 726 N N . ALA A 1 93 ? 2.092 1.509 12.213 1.00 97.19 93 ALA A N 1
ATOM 727 C CA . ALA A 1 93 ? 2.088 0.071 12.465 1.00 97.19 93 ALA A CA 1
ATOM 728 C C . ALA A 1 93 ? 1.954 -0.271 13.958 1.00 97.19 93 ALA A C 1
ATOM 730 O O . ALA A 1 93 ? 1.338 -1.276 14.301 1.00 97.19 93 ALA A O 1
ATOM 731 N N . VAL A 1 94 ? 2.511 0.562 14.847 1.00 96.62 94 VAL A N 1
ATOM 732 C CA . VAL A 1 94 ? 2.426 0.335 16.297 1.00 96.62 94 VAL A CA 1
ATOM 733 C C . VAL A 1 94 ? 1.005 0.561 16.809 1.00 96.62 94 VAL A C 1
ATOM 735 O O . VAL A 1 94 ? 0.516 -0.232 17.614 1.00 96.62 94 VAL A O 1
ATOM 738 N N . SER A 1 95 ? 0.312 1.585 16.303 1.00 96.81 95 SER A N 1
ATOM 739 C CA . SER A 1 95 ? -1.093 1.826 16.630 1.00 96.81 95 SER A CA 1
ATOM 740 C C . SER A 1 95 ? -1.989 0.696 16.138 1.00 96.81 95 SER A C 1
ATOM 742 O O . SER A 1 95 ? -2.791 0.194 16.919 1.00 96.81 95 SER A O 1
ATOM 744 N N . GLU A 1 96 ? -1.806 0.238 14.895 1.00 97.50 96 GLU A N 1
ATOM 745 C CA . GLU A 1 96 ? -2.560 -0.901 14.355 1.00 97.50 96 GLU A CA 1
ATOM 746 C C . GLU A 1 96 ? -2.348 -2.169 15.185 1.00 97.50 96 GLU A C 1
ATOM 748 O O . GLU A 1 96 ? -3.309 -2.836 15.564 1.00 97.50 96 GLU A O 1
ATOM 753 N N . LEU A 1 97 ? -1.095 -2.489 15.521 1.00 96.81 97 LEU A N 1
ATOM 754 C CA . LEU A 1 97 ? -0.781 -3.648 16.354 1.00 96.81 97 LEU A CA 1
ATOM 755 C C . LEU A 1 97 ? -1.475 -3.555 17.719 1.00 96.81 97 LEU A C 1
ATOM 757 O O . LEU A 1 97 ? -2.105 -4.516 18.152 1.00 96.81 97 LEU A O 1
ATOM 761 N N . SER A 1 98 ? -1.418 -2.383 18.353 1.00 95.69 98 SER A N 1
ATOM 762 C CA . SER A 1 98 ? -2.000 -2.153 19.679 1.00 95.69 98 SER A CA 1
ATOM 763 C C . SER A 1 98 ? -3.525 -2.313 19.674 1.00 95.69 98 SER A C 1
ATOM 765 O O . SER A 1 98 ? -4.082 -2.950 20.569 1.00 95.69 98 SER A O 1
ATOM 767 N N . LEU A 1 99 ? -4.210 -1.782 18.653 1.00 96.31 99 LEU A N 1
ATOM 768 C CA . LEU A 1 99 ? -5.658 -1.944 18.489 1.00 96.31 99 LEU A CA 1
ATOM 769 C C . LEU A 1 99 ? -6.027 -3.409 18.225 1.00 96.31 99 LEU A C 1
ATOM 771 O O . LEU A 1 99 ? -6.947 -3.940 18.846 1.00 96.31 99 LEU A O 1
ATOM 775 N N . ARG A 1 100 ? -5.276 -4.104 17.364 1.00 96.31 100 ARG A N 1
ATOM 776 C CA . ARG A 1 100 ? -5.515 -5.525 17.072 1.00 96.31 100 ARG A CA 1
ATOM 777 C C . ARG A 1 100 ? -5.293 -6.421 18.288 1.00 96.31 100 ARG A C 1
ATOM 779 O O . ARG A 1 100 ? -6.062 -7.358 18.492 1.00 96.31 100 ARG A O 1
ATOM 786 N N . GLU A 1 101 ? -4.283 -6.146 19.108 1.00 95.25 101 GLU A N 1
ATOM 787 C CA . GLU A 1 101 ? -4.051 -6.870 20.362 1.00 95.25 101 GLU A CA 1
ATOM 788 C C . GLU A 1 101 ? -5.170 -6.615 21.374 1.00 95.25 101 GLU A C 1
ATOM 790 O O . GLU A 1 101 ? -5.721 -7.565 21.936 1.00 95.25 101 GLU A O 1
ATOM 795 N N . ALA A 1 102 ? -5.576 -5.356 21.560 1.00 94.25 102 ALA A N 1
ATOM 796 C CA . ALA A 1 102 ? -6.695 -5.010 22.433 1.00 94.25 102 ALA A CA 1
ATOM 797 C C . ALA A 1 102 ? -8.000 -5.697 21.989 1.00 94.25 102 ALA A C 1
ATOM 799 O O . ALA A 1 102 ? -8.739 -6.216 22.832 1.00 94.25 102 ALA A O 1
ATOM 800 N N . ALA A 1 103 ? -8.252 -5.764 20.679 1.00 95.44 103 ALA A N 1
ATOM 801 C CA . ALA A 1 103 ? -9.408 -6.452 20.115 1.00 95.44 103 ALA A CA 1
ATOM 802 C C . ALA A 1 103 ? -9.340 -7.967 20.331 1.00 95.44 103 ALA A C 1
ATOM 804 O O . ALA A 1 103 ? -10.299 -8.582 20.793 1.00 95.44 103 ALA A O 1
ATOM 805 N N . LYS A 1 104 ? -8.169 -8.572 20.098 1.00 94.88 104 LYS A N 1
ATOM 806 C CA . LYS A 1 104 ? -7.927 -10.004 20.325 1.00 94.88 104 LYS A CA 1
ATOM 807 C C . LYS A 1 104 ? -8.164 -10.417 21.781 1.00 94.88 104 LYS A C 1
ATOM 809 O O . LYS A 1 104 ? -8.639 -11.520 22.035 1.00 94.88 104 LYS A O 1
ATOM 814 N N . HIS A 1 105 ? -7.855 -9.545 22.737 1.00 93.62 105 HIS A N 1
ATOM 815 C CA . HIS A 1 105 ? -8.110 -9.777 24.163 1.00 93.62 105 HIS A CA 1
ATOM 816 C C . HIS A 1 105 ? -9.528 -9.359 24.617 1.00 93.62 105 HIS A C 1
ATOM 818 O O . HIS A 1 105 ? -9.870 -9.446 25.805 1.00 93.62 105 HIS A O 1
ATOM 824 N N . GLY A 1 106 ? -10.375 -8.925 23.679 1.00 92.50 106 GLY A N 1
ATOM 825 C CA . GLY A 1 106 ? -11.763 -8.540 23.919 1.00 92.50 106 GLY A CA 1
ATOM 826 C C . GLY A 1 106 ? -11.909 -7.289 24.781 1.00 92.50 106 GLY A C 1
ATOM 827 O O . GLY A 1 106 ? -12.896 -7.167 25.502 1.00 92.50 106 GLY A O 1
ATOM 828 N N . PHE A 1 107 ? -10.908 -6.407 24.793 1.00 93.00 107 PHE A N 1
ATOM 829 C CA . PHE A 1 107 ? -11.017 -5.102 25.447 1.00 93.00 107 PHE A CA 1
ATOM 830 C C . PHE A 1 107 ? -11.751 -4.092 24.569 1.00 93.00 107 PHE A C 1
ATOM 832 O O . PHE A 1 107 ? -12.490 -3.255 25.086 1.00 93.00 107 PHE A O 1
ATOM 839 N N . ILE A 1 108 ? -11.557 -4.187 23.254 1.00 95.94 108 ILE A N 1
ATOM 840 C CA . ILE A 1 108 ? -12.253 -3.370 22.263 1.00 95.94 108 ILE A CA 1
ATOM 841 C C . ILE A 1 108 ? -12.876 -4.248 21.181 1.00 95.94 108 ILE A C 1
ATOM 843 O O . ILE A 1 108 ? -12.443 -5.374 20.949 1.00 95.94 108 ILE A O 1
ATOM 847 N N . GLU A 1 109 ? -13.865 -3.706 20.494 1.00 96.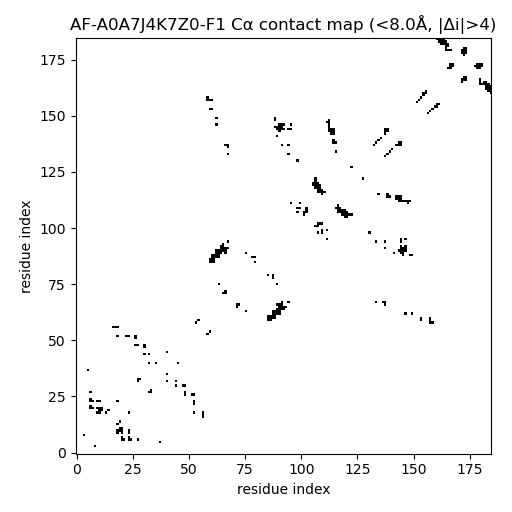19 109 GLU A N 1
ATOM 848 C CA . GLU A 1 109 ? -14.323 -4.170 19.192 1.00 96.19 109 GLU A CA 1
ATOM 849 C C . GLU A 1 109 ? -13.729 -3.225 18.141 1.00 96.19 109 GLU A C 1
ATOM 851 O O . GLU A 1 109 ? -13.968 -2.015 18.175 1.00 96.19 109 GLU A O 1
ATOM 856 N N . TYR A 1 110 ? -12.883 -3.764 17.263 1.00 95.94 110 TYR A N 1
ATOM 857 C CA . TYR A 1 110 ? -12.154 -3.002 16.252 1.00 95.94 110 TYR A CA 1
ATOM 858 C C . TYR A 1 110 ? -12.047 -3.806 14.961 1.00 95.94 110 TYR A C 1
ATOM 860 O O . TYR A 1 110 ? -11.641 -4.972 14.982 1.00 95.94 110 TYR A O 1
ATOM 868 N N . VAL A 1 111 ? -12.368 -3.161 13.843 1.00 95.69 111 VAL A N 1
ATOM 869 C CA . VAL A 1 111 ? -12.146 -3.696 12.500 1.00 95.69 111 VAL A CA 1
ATOM 870 C C . VAL A 1 111 ? -10.909 -2.998 11.918 1.00 95.69 111 VAL A C 1
ATOM 872 O O . VAL A 1 111 ? -10.862 -1.768 11.915 1.00 95.69 111 VAL A O 1
ATOM 875 N N . PRO A 1 112 ? -9.890 -3.740 11.443 1.00 94.44 112 PRO A N 1
ATOM 876 C CA . PRO A 1 112 ? -8.679 -3.154 10.869 1.00 94.44 112 PRO A CA 1
ATOM 877 C C . PRO A 1 112 ? -8.974 -2.099 9.799 1.00 94.44 112 PRO A C 1
ATOM 879 O O . PRO A 1 112 ? -9.717 -2.357 8.854 1.00 94.44 112 PRO A O 1
ATOM 882 N N . GLY A 1 113 ? -8.360 -0.923 9.935 1.00 91.50 113 GLY A N 1
ATOM 883 C CA . GLY A 1 113 ? -8.564 0.208 9.024 1.00 91.50 113 GLY A CA 1
ATOM 884 C C . GLY A 1 113 ? -9.715 1.147 9.391 1.00 91.50 113 GLY A C 1
ATOM 885 O O . GLY A 1 113 ? -9.791 2.232 8.818 1.00 91.50 113 GLY A O 1
ATOM 886 N N . GLU A 1 114 ? -10.560 0.796 10.362 1.00 94.44 114 GLU A N 1
ATOM 887 C CA . GLU A 1 114 ? -11.618 1.696 10.822 1.00 94.44 114 GLU A CA 1
ATOM 888 C C . GLU A 1 114 ? -11.075 2.901 11.591 1.00 94.44 114 GLU A C 1
ATOM 890 O O . GLU A 1 114 ? -9.998 2.866 12.203 1.00 94.44 114 GLU A O 1
ATOM 895 N N . LYS A 1 115 ? -11.871 3.973 11.573 1.00 94.69 115 LYS A N 1
ATOM 896 C CA . LYS A 1 115 ? -11.566 5.233 12.267 1.00 94.69 115 LYS A CA 1
ATOM 897 C C . LYS A 1 115 ? -11.833 5.168 13.764 1.00 94.69 115 LYS A C 1
ATOM 899 O O . LYS A 1 115 ? -11.289 5.956 14.531 1.00 94.69 115 LYS A O 1
ATOM 904 N N . GLU A 1 116 ? -12.705 4.255 14.170 1.00 93.81 116 GLU A N 1
ATOM 905 C CA . GLU A 1 116 ? -13.223 4.158 15.526 1.00 93.81 116 GLU A CA 1
ATOM 906 C C . GLU A 1 116 ? -13.163 2.714 16.024 1.00 93.81 116 GLU A C 1
ATOM 908 O O . GLU A 1 116 ? -13.094 1.753 15.258 1.00 93.81 116 GLU A O 1
ATOM 913 N N . PHE A 1 117 ? -13.180 2.569 17.344 1.00 94.88 117 PHE A N 1
ATOM 914 C CA . PHE A 1 117 ? -13.298 1.289 18.025 1.00 94.88 117 PHE A CA 1
ATOM 915 C C . PHE A 1 117 ? -14.229 1.453 19.217 1.00 94.88 117 PHE A C 1
ATOM 917 O O . PHE A 1 117 ? -14.283 2.520 19.838 1.00 94.88 117 PHE A O 1
ATOM 924 N N . LYS A 1 118 ? -14.936 0.382 19.563 1.00 94.25 118 LYS A N 1
ATOM 925 C CA . LYS A 1 118 ? -15.853 0.369 20.698 1.00 94.25 118 LYS A CA 1
ATOM 926 C C . LYS A 1 118 ? -15.192 -0.275 21.904 1.00 94.25 118 LYS A C 1
ATOM 928 O O . LYS A 1 118 ? -14.585 -1.334 21.808 1.00 94.25 118 LYS A O 1
ATOM 933 N N . GLU A 1 119 ? -15.316 0.372 23.050 1.00 93.00 119 GLU A N 1
ATOM 934 C CA . GLU A 1 119 ? -14.795 -0.116 24.322 1.00 93.00 119 GLU A CA 1
ATOM 935 C C . GLU A 1 119 ? -15.746 -1.162 24.921 1.00 93.00 119 GLU A C 1
ATOM 937 O O . GLU A 1 119 ? -16.942 -0.913 25.054 1.00 93.00 119 GLU A O 1
ATOM 942 N N . MET A 1 120 ? -15.219 -2.343 25.256 1.00 91.00 120 MET A N 1
ATOM 943 C CA . MET A 1 120 ? -16.015 -3.497 25.708 1.00 91.00 120 MET A CA 1
ATOM 944 C C . MET A 1 120 ? -15.786 -3.854 27.180 1.00 91.00 120 MET A C 1
ATOM 946 O O . MET A 1 120 ? -16.559 -4.615 27.759 1.00 91.00 120 MET A O 1
ATOM 950 N N . LYS A 1 121 ? -14.715 -3.337 27.790 1.00 88.06 121 LYS A N 1
ATOM 951 C CA . LYS A 1 121 ? -14.319 -3.607 29.179 1.00 88.06 121 LYS A CA 1
ATOM 952 C C . LYS A 1 121 ? -13.794 -2.341 29.839 1.00 88.06 121 LYS A C 1
ATOM 954 O O . LYS A 1 121 ? -13.442 -1.379 29.165 1.00 88.06 121 LYS A O 1
ATOM 959 N N . GLU A 1 122 ? -13.682 -2.376 31.163 1.00 84.88 122 GLU A N 1
ATOM 960 C CA . GLU A 1 122 ? -12.932 -1.355 31.882 1.00 84.88 122 GLU A CA 1
ATOM 961 C C . GLU A 1 122 ? -11.428 -1.499 31.631 1.00 84.88 122 GLU A C 1
ATOM 963 O O . GLU A 1 122 ? -10.862 -2.595 31.625 1.00 84.88 122 GLU A O 1
ATOM 968 N N . PHE A 1 123 ? -10.786 -0.356 31.435 1.00 86.44 123 PHE A N 1
ATOM 969 C CA . PHE A 1 123 ? -9.355 -0.235 31.202 1.00 86.44 123 PHE A CA 1
ATOM 970 C C . PHE A 1 123 ? -8.674 0.342 32.432 1.00 86.44 123 PHE A C 1
ATOM 972 O O . PHE A 1 123 ? -9.225 1.225 33.093 1.00 86.44 123 PHE A O 1
ATOM 979 N N . ASN A 1 124 ? -7.434 -0.075 32.678 1.00 89.38 124 ASN A N 1
ATOM 980 C CA . ASN A 1 124 ? -6.585 0.652 33.613 1.00 89.38 124 ASN A CA 1
ATOM 981 C C . ASN A 1 124 ? -6.155 2.012 33.025 1.00 89.38 124 ASN A C 1
ATOM 983 O O . ASN A 1 124 ? -6.204 2.230 31.812 1.00 89.38 124 ASN A O 1
ATOM 987 N N . GLU A 1 125 ? -5.683 2.918 33.882 1.00 89.75 125 GLU A N 1
ATOM 988 C CA . GLU A 1 125 ? -5.282 4.277 33.483 1.00 89.75 125 GLU A CA 1
ATOM 989 C C . GLU A 1 125 ? -4.240 4.297 32.352 1.00 89.75 125 GLU A C 1
ATOM 991 O O . GLU A 1 125 ? -4.329 5.101 31.425 1.00 89.75 125 GLU A O 1
ATOM 996 N N . LYS A 1 126 ? -3.278 3.365 32.366 1.00 89.75 126 LYS A N 1
ATOM 997 C CA . LYS A 1 126 ? -2.244 3.277 31.322 1.00 89.75 126 LYS A CA 1
ATOM 998 C C . LYS A 1 126 ? -2.825 2.855 29.971 1.00 89.75 126 LYS A C 1
ATOM 1000 O O . LYS A 1 126 ? -2.427 3.391 28.941 1.00 89.75 126 LYS A O 1
ATOM 1005 N N . GLN A 1 127 ? -3.758 1.909 29.970 1.00 88.44 127 GLN A N 1
ATOM 1006 C CA . GLN A 1 127 ? -4.436 1.434 28.766 1.00 88.44 127 GLN A CA 1
ATOM 1007 C C . GLN A 1 127 ? -5.350 2.514 28.186 1.00 88.44 127 GLN A C 1
ATOM 1009 O O . GLN A 1 127 ? -5.298 2.745 26.979 1.00 88.44 127 GLN A O 1
ATOM 1014 N N . LYS A 1 128 ? -6.115 3.225 29.030 1.00 90.75 128 LYS A N 1
ATOM 1015 C CA . LYS A 1 128 ? -6.920 4.378 28.593 1.00 90.75 128 LYS A CA 1
ATOM 1016 C C . LYS A 1 128 ? -6.049 5.454 27.964 1.00 90.75 128 LYS A C 1
ATOM 1018 O O . LYS A 1 128 ? -6.370 5.938 26.884 1.00 90.75 128 LYS A O 1
ATOM 1023 N N . ALA A 1 129 ? -4.925 5.787 28.600 1.00 92.12 129 ALA A N 1
ATOM 1024 C CA . ALA A 1 129 ? -3.989 6.767 28.066 1.00 92.12 129 ALA A CA 1
ATOM 1025 C C . ALA A 1 129 ? -3.419 6.336 26.704 1.00 92.12 129 ALA A C 1
ATOM 1027 O O . ALA A 1 129 ? -3.373 7.145 25.781 1.00 92.12 129 ALA A O 1
ATOM 1028 N N . GLY A 1 130 ? -3.035 5.064 26.548 1.00 92.44 130 GLY A N 1
ATOM 1029 C CA . GLY A 1 130 ? -2.528 4.531 25.279 1.00 92.44 130 GLY A CA 1
ATOM 1030 C C . GLY A 1 130 ? -3.569 4.546 24.155 1.00 92.44 130 GLY A C 1
ATOM 1031 O O . GLY A 1 130 ? -3.288 5.024 23.057 1.00 92.44 130 GLY A O 1
ATOM 1032 N N . LEU A 1 131 ? -4.791 4.080 24.427 1.00 92.75 131 LEU A N 1
ATOM 1033 C CA . LEU A 1 131 ? -5.885 4.082 23.450 1.00 92.75 131 LEU A CA 1
ATOM 1034 C C . LEU A 1 131 ? -6.343 5.501 23.096 1.00 92.75 131 LEU A C 1
ATOM 1036 O O . LEU A 1 131 ? -6.565 5.797 21.923 1.00 92.75 131 LEU A O 1
ATOM 1040 N N . GLY A 1 132 ? -6.420 6.392 24.086 1.00 93.12 132 GLY A N 1
ATOM 1041 C CA . GLY A 1 132 ? -6.704 7.810 23.874 1.00 93.12 132 GLY A CA 1
ATOM 1042 C C . GLY A 1 132 ? -5.627 8.487 23.028 1.00 93.12 132 GLY A C 1
ATOM 1043 O O . GLY A 1 132 ? -5.943 9.240 22.111 1.00 93.12 132 GLY A O 1
ATOM 1044 N N . TYR A 1 133 ? -4.353 8.151 23.257 1.00 94.25 133 TYR A N 1
ATOM 1045 C CA . TYR A 1 133 ? -3.256 8.648 22.434 1.00 94.25 133 TYR A CA 1
ATOM 1046 C C . TYR A 1 133 ? -3.428 8.248 20.967 1.00 94.25 133 TYR A C 1
ATOM 1048 O O . TYR A 1 133 ? -3.358 9.116 20.099 1.00 94.25 133 TYR A O 1
ATOM 1056 N N . ILE A 1 134 ? -3.705 6.968 20.694 1.00 95.19 134 ILE A N 1
ATOM 1057 C CA . ILE A 1 134 ? -3.936 6.460 19.333 1.00 95.19 134 ILE A CA 1
ATOM 1058 C C . ILE A 1 134 ? -5.135 7.161 18.686 1.00 95.19 134 ILE A C 1
ATOM 1060 O O . ILE A 1 134 ? -5.035 7.603 17.539 1.00 95.19 134 ILE A O 1
ATOM 1064 N N . ARG A 1 135 ? -6.243 7.310 19.421 1.00 94.81 135 ARG A N 1
ATOM 1065 C CA . ARG A 1 135 ? -7.453 7.980 18.930 1.00 94.81 135 ARG A CA 1
ATOM 1066 C C . ARG A 1 135 ? -7.145 9.406 18.465 1.00 94.81 135 ARG A C 1
ATOM 1068 O O . ARG A 1 135 ? -7.376 9.725 17.305 1.00 94.81 135 ARG A O 1
ATOM 1075 N N . THR A 1 136 ? -6.512 10.214 19.312 1.00 93.44 136 THR A N 1
ATOM 1076 C CA . THR A 1 136 ? -6.270 11.637 19.024 1.00 93.44 136 THR A CA 1
ATOM 1077 C C . THR A 1 136 ? -5.089 11.901 18.087 1.00 93.44 136 THR A C 1
ATOM 1079 O O . THR A 1 136 ? -5.103 12.860 17.317 1.00 93.44 136 THR A O 1
ATOM 1082 N N . HIS A 1 137 ? -4.022 11.101 18.153 1.00 92.56 137 HIS A N 1
ATOM 1083 C CA . HIS A 1 137 ? -2.790 11.375 17.398 1.00 92.56 137 HIS A CA 1
ATOM 1084 C C . HIS A 1 137 ? -2.726 10.647 16.059 1.00 92.56 137 HIS A C 1
ATOM 1086 O O . HIS A 1 137 ? -1.981 11.083 15.183 1.00 92.56 137 HIS A O 1
ATOM 1092 N N . VAL A 1 138 ? -3.498 9.572 15.887 1.00 94.50 138 VAL A N 1
ATOM 1093 C CA . VAL A 1 138 ? -3.486 8.764 14.664 1.00 94.50 138 VAL A CA 1
ATOM 1094 C C . VAL A 1 138 ? -4.852 8.776 13.994 1.00 94.50 138 VAL A C 1
ATOM 1096 O O . VAL A 1 138 ? -4.965 9.305 12.891 1.00 94.50 138 VAL A O 1
ATOM 1099 N N . LEU A 1 139 ? -5.891 8.261 14.655 1.00 94.88 139 LEU A N 1
ATOM 1100 C CA . LEU A 1 139 ? -7.196 8.043 14.019 1.00 94.88 139 LEU A CA 1
ATOM 1101 C C . LEU A 1 139 ? -7.892 9.358 13.640 1.00 94.88 139 LEU A C 1
ATOM 1103 O O . LEU A 1 139 ? -8.279 9.535 12.490 1.00 94.88 139 LEU A O 1
ATOM 1107 N N . GLU A 1 140 ? -7.982 10.322 14.556 1.00 93.50 140 GLU A N 1
ATOM 1108 C CA . GLU A 1 140 ? -8.616 11.624 14.290 1.00 93.50 140 GLU A CA 1
ATOM 1109 C C . GLU A 1 140 ? -7.849 12.454 13.247 1.00 93.50 140 GLU A C 1
ATOM 1111 O O . GLU A 1 140 ? -8.457 13.193 12.474 1.00 93.50 140 GLU A O 1
ATOM 1116 N N . ARG A 1 141 ? -6.516 12.323 13.192 1.00 91.75 141 ARG A N 1
ATOM 1117 C CA . ARG A 1 141 ? -5.662 13.117 12.288 1.00 91.75 141 ARG A CA 1
ATOM 1118 C C . ARG A 1 141 ? -5.565 12.539 10.885 1.00 91.75 141 ARG A C 1
ATOM 1120 O O . ARG A 1 141 ? -5.624 13.277 9.906 1.00 91.75 141 ARG A O 1
ATOM 1127 N N . PHE A 1 142 ? -5.380 11.226 10.783 1.00 91.81 142 PHE A N 1
ATOM 1128 C CA . PHE A 1 142 ? -5.133 10.539 9.513 1.00 91.81 142 PHE A CA 1
ATOM 1129 C C . PHE A 1 142 ? -6.349 9.756 9.013 1.00 91.81 142 PHE A C 1
ATOM 1131 O O . PHE A 1 142 ? -6.334 9.251 7.894 1.00 91.81 142 PHE A O 1
ATOM 1138 N N . GLY A 1 143 ? -7.416 9.677 9.806 1.00 93.19 143 GLY A N 1
ATOM 1139 C CA . GLY A 1 143 ? -8.634 8.939 9.500 1.00 93.19 143 GLY A CA 1
ATOM 1140 C C . GLY A 1 143 ? -8.544 7.462 9.869 1.00 93.19 143 GLY A C 1
ATOM 1141 O O . GLY A 1 143 ? -9.532 6.913 10.318 1.00 93.19 143 GLY A O 1
ATOM 1142 N N . SER A 1 144 ? -7.392 6.822 9.719 1.00 95.38 144 SER A N 1
ATOM 1143 C CA . SER A 1 144 ? -7.164 5.416 10.061 1.00 95.38 144 SER A CA 1
ATOM 1144 C C . SER A 1 144 ? -5.730 5.244 10.580 1.00 95.38 144 SER A C 1
ATOM 1146 O O . SER A 1 144 ? -4.946 6.195 10.648 1.00 95.38 144 SER A O 1
ATOM 1148 N N . THR A 1 145 ? -5.342 4.015 10.914 1.00 96.81 145 THR A N 1
ATOM 1149 C CA . THR A 1 145 ? -3.929 3.672 11.145 1.00 96.81 145 THR A CA 1
ATOM 1150 C C . THR A 1 145 ? -3.116 3.605 9.850 1.00 96.81 145 THR A C 1
ATOM 1152 O O . THR A 1 145 ? -1.893 3.489 9.909 1.00 96.81 145 THR A O 1
ATOM 1155 N N . GLY A 1 146 ? -3.764 3.627 8.681 1.00 97.12 146 GLY A N 1
ATOM 1156 C CA . GLY A 1 146 ? -3.161 3.569 7.350 1.00 97.12 146 GLY A CA 1
ATOM 1157 C C . GLY A 1 146 ? -2.594 2.210 6.938 1.00 97.12 146 GLY A C 1
ATOM 1158 O O . GLY A 1 146 ? -2.222 2.032 5.781 1.00 97.12 146 GLY A O 1
ATOM 1159 N N . VAL A 1 147 ? -2.505 1.229 7.842 1.00 97.81 147 VAL A N 1
ATOM 1160 C CA . VAL A 1 147 ? -1.939 -0.093 7.517 1.00 97.81 147 VAL A CA 1
ATOM 1161 C C . VAL A 1 147 ? -2.864 -0.864 6.581 1.00 97.81 147 VAL A C 1
ATOM 1163 O O . VAL A 1 147 ? -2.407 -1.384 5.563 1.00 97.81 147 VAL A O 1
ATOM 1166 N N . GLN A 1 148 ? -4.163 -0.902 6.885 1.00 97.19 148 GLN A N 1
ATOM 1167 C CA . GLN A 1 148 ? -5.134 -1.560 6.012 1.00 97.19 148 GLN A CA 1
ATOM 1168 C C . GLN A 1 148 ? -5.250 -0.843 4.660 1.00 97.19 148 GLN A C 1
ATOM 1170 O O . GLN A 1 148 ? -5.345 -1.504 3.629 1.00 97.19 148 GLN A O 1
ATOM 1175 N N . ASP A 1 149 ? -5.137 0.488 4.642 1.00 96.75 149 ASP A N 1
ATOM 1176 C CA . ASP A 1 149 ? -5.130 1.278 3.406 1.00 96.75 149 ASP A CA 1
ATOM 1177 C C . ASP A 1 149 ? -3.933 0.933 2.511 1.00 96.75 149 ASP A C 1
ATOM 1179 O O . ASP A 1 149 ? -4.088 0.789 1.298 1.00 96.75 149 ASP A O 1
ATOM 1183 N N . VAL A 1 150 ? -2.745 0.725 3.099 1.00 97.75 150 VAL A N 1
ATOM 1184 C CA . VAL A 1 150 ? -1.563 0.237 2.370 1.00 97.75 150 VAL A CA 1
ATOM 1185 C C . VAL A 1 150 ? -1.845 -1.115 1.719 1.00 97.75 150 VAL A C 1
ATOM 1187 O O . VAL A 1 150 ? -1.547 -1.297 0.540 1.00 97.75 150 VAL A O 1
ATOM 1190 N N . ILE A 1 151 ? -2.415 -2.061 2.468 1.00 96.62 151 ILE A N 1
ATOM 1191 C CA . ILE A 1 151 ? -2.692 -3.417 1.973 1.00 96.62 151 ILE A CA 1
ATOM 1192 C C . ILE A 1 151 ? -3.739 -3.373 0.857 1.00 96.62 151 ILE A C 1
ATOM 1194 O O . ILE A 1 151 ? -3.514 -3.931 -0.216 1.00 96.62 151 ILE A O 1
ATOM 1198 N N . ASN A 1 152 ? -4.849 -2.668 1.082 1.00 95.56 152 ASN A N 1
ATOM 1199 C CA . ASN A 1 152 ? -5.927 -2.529 0.109 1.00 95.56 152 ASN A CA 1
ATOM 1200 C C . ASN A 1 152 ? -5.412 -1.900 -1.188 1.00 95.56 152 ASN A C 1
ATOM 1202 O O . ASN A 1 152 ? -5.669 -2.420 -2.272 1.00 95.56 152 ASN A O 1
ATOM 1206 N N . HIS A 1 153 ? -4.630 -0.824 -1.091 1.00 96.19 153 HIS A N 1
ATOM 1207 C CA . HIS A 1 153 ? -4.051 -0.194 -2.270 1.00 96.19 153 HIS A CA 1
ATOM 1208 C C . HIS A 1 153 ? -3.066 -1.129 -2.984 1.00 96.19 153 HIS A C 1
ATOM 1210 O O . HIS A 1 153 ? -3.107 -1.238 -4.207 1.00 96.19 153 HIS A O 1
ATOM 1216 N N . ALA A 1 154 ? -2.209 -1.846 -2.251 1.00 95.81 154 ALA A N 1
ATOM 1217 C CA . ALA A 1 154 ? -1.272 -2.796 -2.846 1.00 95.81 154 ALA A CA 1
ATOM 1218 C C . ALA A 1 154 ? -1.996 -3.882 -3.661 1.00 95.81 154 ALA A C 1
ATOM 1220 O O . ALA A 1 154 ? -1.618 -4.152 -4.800 1.00 95.81 154 ALA A O 1
ATOM 1221 N N . VAL A 1 155 ? -3.059 -4.469 -3.113 1.00 95.75 155 VAL A N 1
ATOM 1222 C CA . VAL A 1 155 ? -3.805 -5.552 -3.769 1.00 95.75 155 VAL A CA 1
ATOM 1223 C C . VAL A 1 155 ? -4.661 -5.018 -4.920 1.00 95.75 155 VAL A C 1
ATOM 1225 O O . VAL A 1 155 ? -4.519 -5.460 -6.061 1.00 95.75 155 VAL A O 1
ATOM 1228 N N . PHE A 1 156 ? -5.528 -4.044 -4.651 1.00 95.94 156 PHE A N 1
ATOM 1229 C CA . PHE A 1 156 ? -6.571 -3.645 -5.598 1.00 95.94 156 PHE A CA 1
ATOM 1230 C C . PHE A 1 156 ? -6.109 -2.583 -6.594 1.00 95.94 156 PHE A C 1
ATOM 1232 O O . PHE A 1 156 ? -6.525 -2.598 -7.750 1.00 95.94 156 PHE A O 1
ATOM 1239 N N . GLU A 1 157 ? -5.217 -1.677 -6.192 1.00 94.62 157 GLU A N 1
ATOM 1240 C CA . GLU A 1 157 ? -4.782 -0.581 -7.061 1.00 94.62 157 GLU A CA 1
ATOM 1241 C C . GLU A 1 157 ? -3.440 -0.837 -7.727 1.00 94.62 157 GLU A C 1
ATOM 1243 O O . GLU A 1 157 ? -3.234 -0.435 -8.873 1.00 94.62 157 GLU A O 1
ATOM 1248 N N . LEU A 1 158 ? -2.528 -1.501 -7.031 1.00 93.25 158 LEU A N 1
ATOM 1249 C CA . LEU A 1 158 ? -1.159 -1.682 -7.482 1.00 93.25 158 LEU A CA 1
ATOM 1250 C C . LEU A 1 158 ? -1.018 -2.953 -8.321 1.00 93.25 158 LEU A C 1
ATOM 1252 O O . LEU A 1 158 ? -0.506 -2.902 -9.438 1.00 93.25 158 LEU A O 1
ATOM 1256 N N . LEU A 1 159 ? -1.531 -4.070 -7.803 1.00 92.94 159 LEU A N 1
ATOM 1257 C CA . LEU A 1 159 ? -1.583 -5.354 -8.505 1.00 92.94 159 LEU A CA 1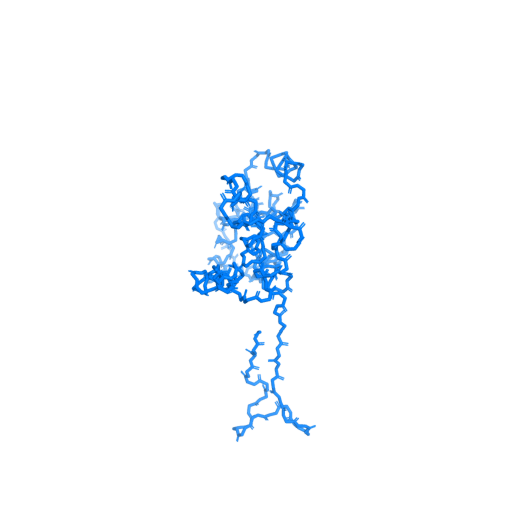
ATOM 1258 C C . LEU A 1 159 ? -2.833 -5.508 -9.383 1.00 92.94 159 LEU A C 1
ATOM 1260 O O . LEU A 1 159 ? -2.868 -6.398 -10.227 1.00 92.94 159 LEU A O 1
ATOM 1264 N N . LYS A 1 160 ? -3.829 -4.622 -9.228 1.00 93.81 160 LYS A N 1
ATOM 1265 C CA . LYS A 1 160 ? -5.103 -4.648 -9.973 1.00 93.81 160 LYS A CA 1
ATOM 1266 C C . LYS A 1 160 ? -5.886 -5.955 -9.811 1.00 93.81 160 LYS A C 1
ATOM 1268 O O . LYS A 1 160 ? -6.654 -6.328 -10.699 1.00 93.81 160 LYS A O 1
ATOM 1273 N N . TYR A 1 161 ? -5.706 -6.626 -8.675 1.00 95.75 161 TYR A N 1
ATOM 1274 C CA . TYR A 1 161 ? -6.445 -7.838 -8.338 1.00 95.75 161 TYR A CA 1
ATOM 1275 C C . TYR A 1 161 ? -7.908 -7.513 -8.067 1.00 95.75 161 TYR A C 1
ATOM 1277 O O . TYR A 1 161 ? -8.247 -6.398 -7.655 1.00 95.75 161 TYR A O 1
ATOM 1285 N N . LYS A 1 162 ? -8.786 -8.480 -8.323 1.00 94.25 162 LYS A N 1
ATOM 1286 C CA . LYS A 1 162 ? -10.228 -8.315 -8.139 1.00 94.25 162 LYS A CA 1
ATOM 1287 C C . LYS A 1 162 ? -10.771 -9.529 -7.406 1.00 94.25 162 LYS A C 1
ATOM 1289 O O . LYS A 1 162 ? -10.546 -10.638 -7.872 1.00 94.25 162 LYS A O 1
ATOM 1294 N N . PRO A 1 163 ? -11.531 -9.333 -6.317 1.00 94.06 163 PRO A N 1
ATOM 1295 C CA . PRO A 1 163 ? -12.168 -10.449 -5.646 1.00 94.06 163 PRO A CA 1
ATOM 1296 C C . PRO A 1 163 ? -13.221 -11.062 -6.573 1.00 94.06 163 PRO A C 1
ATOM 1298 O O . PRO A 1 163 ? -14.157 -10.387 -7.008 1.00 94.06 163 PRO A O 1
ATOM 1301 N N . ILE A 1 164 ? -13.046 -12.339 -6.894 1.00 91.75 164 ILE A N 1
ATOM 1302 C CA . ILE A 1 164 ? -13.954 -13.138 -7.706 1.00 91.75 164 ILE A CA 1
ATOM 1303 C C . ILE A 1 164 ? -14.470 -14.278 -6.844 1.00 91.75 164 ILE A C 1
ATOM 1305 O O . ILE A 1 164 ? -13.714 -15.129 -6.377 1.00 91.75 164 ILE A O 1
ATOM 1309 N N . TYR A 1 165 ? -15.786 -14.298 -6.695 1.00 89.81 165 TYR A N 1
ATOM 1310 C CA . TYR A 1 165 ? -16.522 -15.334 -5.994 1.00 89.81 165 TYR A CA 1
ATOM 1311 C C . TYR A 1 165 ? -17.177 -16.244 -7.038 1.00 89.81 165 TYR A C 1
ATOM 1313 O O . TYR A 1 165 ? -18.175 -15.842 -7.646 1.00 89.81 165 TYR A O 1
ATOM 1321 N N . PRO A 1 166 ? -16.611 -17.425 -7.332 1.00 84.94 166 PRO A N 1
ATOM 1322 C CA . PRO A 1 166 ? -17.223 -18.340 -8.279 1.00 84.94 166 PRO A CA 1
ATOM 1323 C C . PRO A 1 166 ? -18.521 -18.908 -7.696 1.00 84.94 166 PR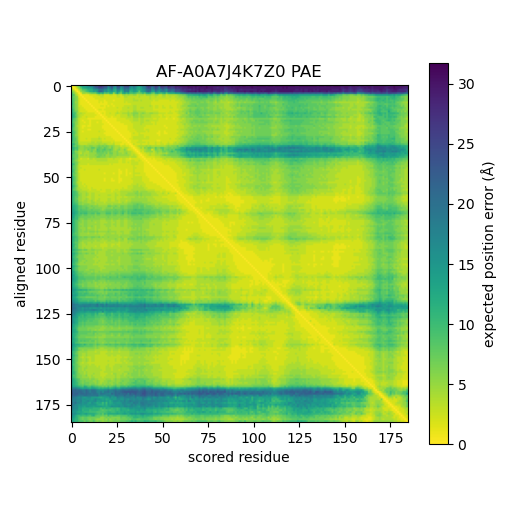O A C 1
ATOM 1325 O O . PRO A 1 166 ? -18.596 -19.268 -6.524 1.00 84.94 166 PRO A O 1
ATOM 1328 N N . GLY A 1 167 ? -19.548 -19.002 -8.537 1.00 79.62 167 GLY A N 1
ATOM 1329 C CA . GLY A 1 167 ? -20.841 -19.582 -8.191 1.00 79.62 167 GLY A CA 1
ATOM 1330 C C . GLY A 1 167 ? -21.519 -20.181 -9.421 1.00 79.62 167 GLY A C 1
ATOM 1331 O O . GLY A 1 167 ? -21.136 -19.894 -10.559 1.00 79.62 167 GLY A O 1
ATOM 1332 N N . GLY A 1 168 ? -22.519 -21.034 -9.205 1.00 71.62 168 GLY A N 1
ATOM 1333 C CA . GLY A 1 168 ? -23.319 -21.608 -10.281 1.00 71.62 168 GLY A CA 1
ATOM 1334 C C . GLY A 1 168 ? -24.266 -20.583 -10.914 1.00 71.62 168 GLY A C 1
ATOM 1335 O O . GLY A 1 168 ? -24.762 -19.677 -10.249 1.00 71.62 168 GLY A O 1
ATOM 1336 N N . VAL A 1 169 ? -24.584 -20.765 -12.201 1.00 71.00 169 VAL A N 1
ATOM 1337 C CA . VAL A 1 169 ? -25.461 -19.861 -12.984 1.00 71.00 169 VAL A CA 1
ATOM 1338 C C . VAL A 1 169 ? -26.850 -19.675 -12.347 1.00 71.00 169 VAL A C 1
ATOM 1340 O O . VAL A 1 169 ? -27.462 -18.625 -12.510 1.00 71.00 169 VAL A O 1
ATOM 1343 N N . GLY A 1 170 ? -27.350 -20.681 -11.618 1.00 75.88 170 GLY A N 1
ATOM 1344 C CA . GLY A 1 170 ? -28.656 -20.634 -10.948 1.00 75.88 170 GLY A CA 1
ATOM 1345 C C . GLY A 1 170 ? -28.615 -20.553 -9.418 1.00 75.88 170 GLY A C 1
ATOM 1346 O O . GLY A 1 170 ? -29.627 -20.209 -8.813 1.00 75.88 170 GLY A O 1
ATOM 1347 N N . LYS A 1 171 ? -27.483 -20.884 -8.784 1.00 78.94 171 LYS A N 1
ATOM 1348 C CA . LYS A 1 171 ? -27.316 -20.895 -7.323 1.00 78.94 171 LYS A CA 1
ATOM 1349 C C . LYS A 1 171 ? -25.886 -20.526 -6.950 1.00 78.94 171 LYS A C 1
ATOM 1351 O O . LYS A 1 171 ? -24.940 -21.056 -7.524 1.00 78.94 171 LYS A O 1
ATOM 1356 N N . LEU A 1 172 ? -25.742 -19.679 -5.936 1.00 82.94 172 LEU A N 1
ATOM 1357 C CA . LEU A 1 172 ? -24.456 -19.250 -5.373 1.00 82.94 172 LEU A CA 1
ATOM 1358 C C . LEU A 1 172 ? -23.860 -20.305 -4.418 1.00 82.94 172 LEU A C 1
ATOM 1360 O O . LEU A 1 172 ? -23.223 -19.950 -3.432 1.00 82.94 172 LEU A O 1
ATOM 1364 N N . GLU A 1 173 ? -24.110 -21.588 -4.688 1.00 84.94 173 GLU A N 1
ATOM 1365 C CA . GLU A 1 173 ? -23.730 -22.728 -3.849 1.00 84.94 173 GLU A CA 1
ATOM 1366 C C . GLU A 1 173 ? -22.692 -23.604 -4.565 1.00 84.94 173 GLU A C 1
ATOM 1368 O O . GLU A 1 173 ? -22.742 -23.758 -5.790 1.00 84.94 173 GLU A O 1
ATOM 1373 N N . ASP A 1 174 ? -21.770 -24.193 -3.802 1.00 80.19 174 ASP A N 1
ATOM 1374 C CA . ASP A 1 174 ? -20.898 -25.269 -4.282 1.00 80.19 174 ASP A CA 1
ATOM 1375 C C . ASP A 1 174 ? -21.612 -26.636 -4.299 1.00 80.19 174 ASP A C 1
ATOM 1377 O O . ASP A 1 174 ? -22.792 -26.773 -3.969 1.00 80.19 174 ASP A O 1
ATOM 1381 N N . SER A 1 175 ? -20.875 -27.689 -4.661 1.00 80.62 175 SER A N 1
ATOM 1382 C CA . SER A 1 175 ? -21.377 -29.068 -4.645 1.00 80.62 175 SER A CA 1
ATOM 1383 C C . SER A 1 175 ? -21.762 -29.589 -3.253 1.00 80.62 175 SER A C 1
ATOM 1385 O O . SER A 1 175 ? -22.444 -30.607 -3.165 1.00 80.62 175 SER A O 1
ATOM 1387 N N . ASN A 1 176 ? -21.327 -28.926 -2.179 1.00 83.00 176 ASN A N 1
ATOM 1388 C CA . ASN A 1 176 ? -21.599 -29.290 -0.788 1.00 83.00 176 ASN A CA 1
ATOM 1389 C C . ASN A 1 176 ? -22.743 -28.459 -0.173 1.00 83.00 176 ASN A C 1
ATOM 1391 O O . ASN A 1 176 ? -23.096 -28.682 0.984 1.00 83.00 176 ASN A O 1
ATOM 1395 N N . GLY A 1 177 ? -23.324 -27.518 -0.927 1.00 84.31 177 GLY A N 1
ATOM 1396 C CA . GLY A 1 177 ? -24.364 -26.606 -0.450 1.00 84.31 177 GLY A CA 1
ATOM 1397 C C . GLY A 1 177 ? -23.837 -25.395 0.327 1.00 84.31 177 GLY A C 1
ATOM 1398 O O . GLY A 1 177 ? -24.626 -24.698 0.964 1.00 84.31 177 GLY A O 1
ATOM 1399 N N . ASN A 1 178 ? -22.529 -25.119 0.297 1.00 86.38 178 ASN A N 1
ATOM 1400 C CA . ASN A 1 178 ? -21.958 -23.923 0.916 1.00 86.38 178 ASN A CA 1
ATOM 1401 C C . ASN A 1 178 ? -22.188 -22.709 0.016 1.00 86.38 178 ASN A C 1
ATOM 1403 O O . ASN A 1 178 ? -21.871 -22.749 -1.172 1.00 86.38 178 ASN A O 1
ATOM 1407 N N . VAL A 1 179 ? -22.688 -21.612 0.587 1.00 88.31 179 VAL A N 1
ATOM 1408 C CA . VAL A 1 179 ? -22.935 -20.366 -0.149 1.00 88.31 179 VAL A CA 1
ATOM 1409 C C . VAL A 1 179 ? -21.646 -19.551 -0.246 1.00 88.31 179 VAL A C 1
ATOM 1411 O O . VAL A 1 179 ? -21.117 -19.131 0.780 1.00 88.31 179 VAL A O 1
ATOM 1414 N N . ILE A 1 180 ? -21.178 -19.299 -1.474 1.00 86.75 180 ILE A N 1
ATOM 1415 C CA . ILE A 1 180 ? -19.977 -18.502 -1.793 1.00 86.75 180 ILE A CA 1
ATOM 1416 C C . ILE A 1 180 ? -18.758 -18.926 -0.938 1.00 86.75 180 ILE A C 1
ATOM 1418 O O . ILE A 1 180 ? -18.254 -18.145 -0.128 1.00 86.75 180 ILE A O 1
ATOM 1422 N N . PRO A 1 181 ? -18.287 -20.179 -1.063 1.00 85.88 181 PRO A N 1
ATOM 1423 C CA . PRO A 1 181 ? -17.238 -20.688 -0.179 1.00 85.88 181 PRO A CA 1
ATOM 1424 C C . PRO A 1 181 ? -15.851 -20.119 -0.497 1.00 85.88 181 PRO A C 1
ATOM 1426 O O . PRO A 1 181 ? -15.033 -19.970 0.409 1.00 85.88 181 PRO A O 1
ATOM 1429 N N . ASP A 1 182 ? -15.595 -19.782 -1.763 1.00 88.69 182 ASP A N 1
ATOM 1430 C CA . ASP A 1 182 ? -14.274 -19.389 -2.249 1.00 88.69 182 ASP A CA 1
ATOM 1431 C C . ASP A 1 182 ? -14.230 -17.928 -2.703 1.00 88.69 182 ASP A C 1
ATOM 1433 O O . ASP A 1 182 ? -15.197 -17.387 -3.244 1.00 88.69 182 ASP A O 1
ATOM 1437 N N . CYS A 1 183 ? -13.061 -17.308 -2.545 1.00 90.38 183 CYS A N 1
ATOM 1438 C CA . CYS A 1 183 ? -12.738 -15.998 -3.100 1.00 90.38 183 CYS A CA 1
ATOM 1439 C C . CYS A 1 183 ? -11.338 -16.037 -3.714 1.00 90.38 183 CYS A C 1
ATOM 1441 O O . CYS A 1 183 ? -10.354 -16.301 -3.021 1.00 90.38 183 CYS A O 1
ATOM 1443 N N . PHE A 1 184 ? -11.259 -15.762 -5.012 1.00 91.94 184 PHE A N 1
ATOM 1444 C CA . PHE A 1 184 ? -10.010 -15.629 -5.756 1.00 91.94 184 PHE A CA 1
ATOM 1445 C C . PHE A 1 184 ? -9.680 -14.147 -5.943 1.00 91.94 184 PHE A C 1
ATOM 1447 O O . PHE A 1 184 ? -10.590 -13.327 -6.030 1.00 91.94 184 PHE A O 1
ATOM 1454 N N . LEU A 1 185 ? -8.392 -13.807 -5.998 1.00 89.19 185 LEU A N 1
ATOM 1455 C CA . LEU A 1 185 ? -7.900 -12.447 -6.253 1.00 89.19 185 LEU A CA 1
ATOM 1456 C C . LEU A 1 185 ? -7.245 -12.340 -7.630 1.00 89.19 185 LEU A C 1
ATOM 1458 O O . LEU A 1 185 ? -6.572 -13.324 -8.017 1.00 89.19 185 LEU A O 1
#

pLDDT: mean 91.5, std 8.15, range [40.62, 97.88]

Secondary structure (DSSP, 8-state):
-----HHHHHHHHHGGGT--HHHHHHHHHHTTGGGS-GGG--HHHHHHHHHHHHHHHS---EEEE-TTSTTHHHHHHHHHHH-TTS-EEEE-HHHHHHHHHHHHTTSEE--TT-S--EE-S---HHHHHHHHHHIIIIIHHHSS-SHHHHHHIIIIIIS----B----SS-SB-TTS-BS---B-

Solvent-accessible surface area (backbone atoms only — not comparable to full-atom values): 10566 Å² total; per-residue (Å²): 130,82,82,71,54,60,30,52,57,49,11,65,75,36,39,94,61,66,38,43,48,67,58,37,43,50,52,36,53,76,69,58,48,74,82,48,60,81,89,71,61,45,75,65,54,51,48,51,50,53,53,51,51,43,52,71,58,53,69,72,70,42,73,46,63,55,39,66,45,90,68,28,69,62,53,52,52,53,49,47,70,76,38,73,89,43,60,69,38,63,13,20,64,67,55,46,51,52,51,52,51,38,28,75,73,55,40,28,51,64,58,91,50,48,60,65,68,46,80,68,54,92,68,56,72,69,53,47,52,51,53,50,46,40,45,63,49,25,17,71,69,68,47,20,33,24,56,45,56,46,52,50,41,48,43,47,69,66,67,59,43,54,85,43,65,71,59,46,100,89,43,55,38,54,98,86,68,42,67,56,82,53,75,45,98

Nearest PDB structures (foldseek):
  7tav-assembly5_E  TM=4.883E-01  e=7.761E+00  Listeria monocytogenes
  5ybw-assembly1_B  TM=2.232E-01  e=1.904E+00  Anadara broughtonii
  7tav-assembly6_F  TM=3.627E-01  e=7.301E+00  Listeria monocytogenes

Radius of gyration: 24.28 Å; Cα contacts (8 Å, |Δi|>4): 213; chains: 1; bounding box: 56×47×71 Å